Protein AF-A0A852DN44-F1 (afdb_monomer_lite)

Radius of gyration: 36.31 Å; chains: 1; bounding box: 64×86×100 Å

Secondary structure (DSSP, 8-state):
-HHHHHGGG-TT-TTHHHHHHHHHHHB-HHHHHSHHHHHHHHHHHHHHHH-GGGHHHHHHHHHHHHHHTB--------PPPPPPPPP------------------------------------------------PPP----------SPPHHHHHHHHHHHHHHHHHHHHHHSSPPPTTGGG-TT-HHHHHHHHHHHHHHHHHHHHHHTT-------GGGSPPP---SS-HHHHHHHHHHHTSTT----HHHHHHHHHHHHHHTT----TTT-

InterPro domains:
  IPR031333 Daxx, N-terminal Rassf1C-interacting domain [PF03344] (2-77)
  IPR038298 Daxx, N-terminal domain superfamily [G3DSA:1.10.8.810] (1-76)
  IPR046426 Daxx, histone-binding domain superfamily [G3DSA:1.20.58.2170] (149-274)

Foldseek 3Di:
DLLVLCCVLCVVPNVLSVVLVVLLVQFDPCCNVDPVLVVLSVVLSVVCVVCVVCSVVSSVVSSVVSVVRGPPPPPPPPDDDDDDDDDDDDDDDDDDDDDDDDDDDDDDDDDDDDDDDDDDDDDDDDDDDDDDDDDDDDDDDPDDPDPQAADPVLLVVLVVVLVVLVVLLVVLVPDDFDPSLVPDPVRSVNVSVVSVVVSLVSLVVSCVRGVHDSDPPDPLQDQDQFDPDPDVQLRVQVSVQCNDPPHDDDPVRSVVSNVVSCVVVVVVDDPVRD

pLDDT: mean 76.72, std 24.92, range [27.16, 97.69]

Sequence (274 aa):
QFLSVCAPLTQEHPEVLPFLSSRHLRAHPDFRGSAEFRNILGRLLRRVRGRRRKVYVYINELCTVLKARALRRRLPLRAPPDPAPEHLGHAPEHLGTDQCPDGASQCPDGAHLAPSQYPGGSSGNPSAPSGNPSAPAEPAEPGARRAGGGSRRQIRHLEHLLRVYAGEIRRLQERELDLAELDSADSPYLQENRLKRRMMRIFRRLCQLKECSSLTGRVLEQRIRFRGTRYPEVNRSIERFINRPDAFPDYSDILREIRGASARHRLGLGRRQM

Organism: Passerina amoena (NCBI:txid142471)

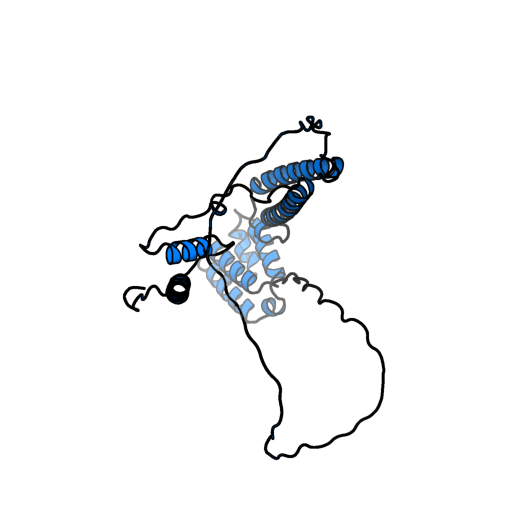Structure (mmCIF, N/CA/C/O backbone):
data_AF-A0A852DN44-F1
#
_entry.id   AF-A0A852DN44-F1
#
loop_
_atom_site.group_PDB
_atom_site.id
_atom_site.type_symbol
_atom_site.label_atom_id
_atom_site.label_alt_id
_atom_site.label_comp_id
_atom_site.label_asym_id
_atom_site.label_entity_id
_atom_site.label_seq_id
_atom_site.pdbx_PDB_ins_code
_atom_site.Cartn_x
_atom_site.Cartn_y
_atom_site.Cartn_z
_atom_site.occupancy
_atom_site.B_iso_or_equiv
_atom_site.auth_seq_id
_atom_site.auth_comp_id
_atom_site.auth_asym_id
_atom_site.auth_atom_id
_atom_site.pdbx_PDB_model_num
ATOM 1 N N . GLN A 1 1 ? 13.103 -27.995 -32.698 1.00 79.44 1 GLN A N 1
ATOM 2 C CA . GLN A 1 1 ? 11.921 -28.485 -33.449 1.00 79.44 1 GLN A CA 1
ATOM 3 C C . GLN A 1 1 ? 10.655 -27.645 -33.229 1.00 79.44 1 GLN A C 1
ATOM 5 O O . GLN A 1 1 ? 10.043 -27.266 -34.212 1.00 79.44 1 GLN A O 1
ATOM 10 N N . PHE A 1 2 ? 10.220 -27.340 -31.994 1.00 87.44 2 PHE A N 1
ATOM 11 C CA . PHE A 1 2 ? 9.038 -26.472 -31.792 1.00 87.44 2 PHE A CA 1
ATOM 12 C C . PHE A 1 2 ? 9.276 -25.037 -32.282 1.00 87.44 2 PHE A C 1
ATOM 14 O O . PHE A 1 2 ? 8.508 -24.540 -33.097 1.00 87.44 2 PHE A O 1
ATOM 21 N N . LEU A 1 3 ? 10.398 -24.423 -31.890 1.00 88.38 3 LEU A N 1
ATOM 22 C CA . LEU A 1 3 ? 10.768 -23.071 -32.333 1.00 88.38 3 LEU A CA 1
ATOM 23 C C . LEU A 1 3 ? 10.873 -22.948 -33.860 1.00 88.38 3 LEU A C 1
ATOM 25 O O . LEU A 1 3 ? 10.393 -21.972 -34.416 1.00 88.38 3 LEU A O 1
ATOM 29 N N . SER A 1 4 ? 11.410 -23.960 -34.548 1.00 88.19 4 SER A N 1
ATOM 30 C CA . SER A 1 4 ? 11.519 -23.953 -36.014 1.00 88.19 4 SER A CA 1
ATOM 31 C C . SER A 1 4 ? 10.161 -24.035 -36.721 1.00 88.19 4 SER A C 1
ATOM 33 O O . SER A 1 4 ? 10.024 -23.531 -37.826 1.00 88.19 4 SER A O 1
ATOM 35 N N . VAL A 1 5 ? 9.148 -24.650 -36.096 1.00 89.38 5 VAL A N 1
ATOM 36 C CA . VAL A 1 5 ? 7.771 -24.668 -36.625 1.00 89.38 5 VAL A CA 1
ATOM 37 C C . VAL A 1 5 ? 7.061 -23.339 -36.354 1.00 89.38 5 VAL A C 1
ATOM 39 O O . VAL A 1 5 ? 6.263 -22.902 -37.177 1.00 89.38 5 VAL A O 1
ATOM 42 N N . CYS A 1 6 ? 7.348 -22.694 -35.222 1.00 88.81 6 CYS A N 1
ATOM 43 C CA . CYS A 1 6 ? 6.759 -21.402 -34.874 1.00 88.81 6 CYS A CA 1
ATOM 44 C C . CYS A 1 6 ? 7.394 -20.230 -35.632 1.00 88.81 6 CYS A C 1
ATOM 46 O O . CYS A 1 6 ? 6.681 -19.287 -35.940 1.00 88.81 6 CYS A O 1
ATOM 48 N N . ALA A 1 7 ? 8.682 -20.300 -35.979 1.00 89.62 7 ALA A N 1
ATOM 49 C CA . ALA A 1 7 ? 9.419 -19.213 -36.625 1.00 89.62 7 ALA A CA 1
ATOM 50 C C . ALA A 1 7 ? 8.739 -18.606 -37.872 1.00 89.62 7 ALA A C 1
ATOM 52 O O . ALA A 1 7 ? 8.561 -17.390 -37.897 1.00 89.62 7 ALA A O 1
ATOM 53 N N . PRO A 1 8 ? 8.282 -19.387 -38.874 1.00 91.38 8 PRO A N 1
ATOM 54 C CA . PRO A 1 8 ? 7.567 -18.816 -40.018 1.00 91.38 8 PRO A CA 1
ATOM 55 C C . PRO A 1 8 ? 6.152 -18.321 -39.675 1.00 91.38 8 PRO A C 1
ATOM 57 O O . PRO A 1 8 ? 5.547 -17.619 -40.473 1.00 91.38 8 PRO A O 1
ATOM 60 N N . LEU A 1 9 ? 5.599 -18.697 -38.517 1.00 89.19 9 LEU A N 1
ATOM 61 C CA . LEU A 1 9 ? 4.247 -18.328 -38.083 1.00 89.19 9 LEU A CA 1
ATOM 62 C C . LEU A 1 9 ? 4.223 -17.098 -37.167 1.00 89.19 9 LEU A C 1
ATOM 64 O O . LEU A 1 9 ? 3.144 -16.594 -36.874 1.00 89.19 9 LEU A O 1
ATOM 68 N N . THR A 1 10 ? 5.385 -16.642 -36.697 1.00 89.69 10 THR A N 1
ATOM 69 C CA . THR A 1 10 ? 5.535 -15.477 -35.815 1.00 89.69 10 THR A CA 1
ATOM 70 C C . THR A 1 10 ? 6.402 -14.395 -36.460 1.00 89.69 10 THR A C 1
ATOM 72 O O . THR A 1 10 ? 7.151 -13.721 -35.762 1.00 89.69 10 THR A O 1
ATOM 75 N N . GLN A 1 11 ? 6.343 -14.248 -37.789 1.00 87.19 11 GLN A N 1
ATOM 76 C CA . GLN A 1 11 ? 7.150 -13.266 -38.531 1.00 87.19 11 GLN A CA 1
ATOM 77 C C . GLN A 1 11 ? 6.845 -11.818 -38.125 1.00 87.19 11 GLN A C 1
ATOM 79 O O . GLN A 1 11 ? 7.755 -11.000 -38.098 1.00 87.19 11 GLN A O 1
ATOM 84 N N . GLU A 1 12 ? 5.596 -11.528 -37.754 1.00 85.38 12 GLU A N 1
ATOM 85 C CA . GLU A 1 12 ? 5.179 -10.207 -37.259 1.00 85.38 12 GLU A CA 1
ATOM 86 C C . GLU A 1 12 ? 5.776 -9.869 -35.882 1.00 85.38 12 GLU A C 1
ATOM 88 O O . GLU A 1 12 ? 5.894 -8.700 -35.539 1.00 85.38 12 GLU A O 1
ATOM 93 N N . HIS A 1 13 ? 6.181 -10.886 -35.111 1.00 87.56 13 HIS A N 1
ATOM 94 C CA . HIS A 1 13 ? 6.698 -10.753 -33.745 1.00 87.56 13 HIS A CA 1
ATOM 95 C C . HIS A 1 13 ? 7.944 -11.633 -33.534 1.00 87.56 13 HIS A C 1
ATOM 97 O O . HIS A 1 13 ? 7.874 -12.675 -32.858 1.00 87.56 13 HIS A O 1
ATOM 103 N N . PRO A 1 14 ? 9.097 -11.275 -34.132 1.00 86.62 14 PRO A N 1
ATOM 104 C CA . PRO A 1 14 ? 10.323 -12.069 -34.049 1.00 86.62 14 PRO A CA 1
ATOM 105 C C . PRO A 1 14 ? 10.861 -12.210 -32.614 1.00 86.62 14 PRO A C 1
ATOM 107 O O . PRO A 1 14 ? 11.522 -13.206 -32.307 1.00 86.62 14 PRO A O 1
ATOM 110 N N . GLU A 1 15 ? 10.530 -11.283 -31.709 1.00 88.31 15 GLU A N 1
ATOM 111 C CA . GLU A 1 15 ? 10.892 -11.285 -30.284 1.00 88.31 15 GLU A CA 1
ATOM 112 C C . GLU A 1 15 ? 10.354 -12.499 -29.502 1.00 88.31 15 GLU A C 1
ATOM 114 O O . GLU A 1 15 ? 10.871 -12.859 -28.438 1.00 88.31 15 GLU A O 1
ATOM 119 N N . VAL A 1 16 ? 9.360 -13.204 -30.043 1.00 88.88 16 VAL A N 1
ATOM 120 C CA . VAL A 1 16 ? 8.727 -14.355 -29.385 1.00 88.88 16 VAL A CA 1
ATOM 121 C C . VAL A 1 16 ? 9.661 -15.567 -29.294 1.00 88.88 16 VAL A C 1
ATOM 123 O O . VAL A 1 16 ? 9.634 -16.303 -28.301 1.00 88.88 16 VAL A O 1
ATOM 126 N N . LEU A 1 17 ? 10.518 -15.787 -30.294 1.00 87.94 17 LEU A N 1
ATOM 127 C CA . LEU A 1 17 ? 11.466 -16.909 -30.315 1.00 87.94 17 LEU A CA 1
ATOM 128 C C . LEU A 1 17 ? 12.584 -16.786 -29.259 1.00 87.94 17 LEU A C 1
ATOM 130 O O . LEU A 1 17 ? 12.796 -17.758 -28.516 1.00 87.94 17 LEU A O 1
ATOM 134 N N . PRO A 1 18 ? 13.294 -15.642 -29.131 1.00 87.62 18 PRO A N 1
ATOM 135 C CA . PRO A 1 18 ? 14.270 -15.460 -28.060 1.00 87.62 18 PRO A CA 1
ATOM 136 C C . PRO A 1 18 ? 13.598 -15.456 -26.680 1.00 87.62 18 PRO A C 1
ATOM 138 O O . PRO A 1 18 ? 14.141 -16.049 -25.744 1.00 87.62 18 PRO A O 1
ATOM 141 N N . PHE A 1 19 ? 12.385 -14.903 -26.553 1.00 88.00 19 PHE A N 1
ATOM 142 C CA . PHE A 1 19 ? 11.611 -14.969 -25.310 1.00 88.00 19 PHE A CA 1
ATOM 143 C C . PHE A 1 19 ? 11.330 -16.416 -24.878 1.00 88.00 19 PHE A C 1
ATOM 145 O O . PHE A 1 19 ? 11.644 -16.801 -23.749 1.00 88.00 19 PHE A O 1
ATOM 152 N N . LEU A 1 20 ? 10.808 -17.254 -25.778 1.00 90.50 20 LEU A N 1
ATOM 153 C CA . LEU A 1 20 ? 10.560 -18.674 -25.505 1.00 90.50 20 LEU A CA 1
ATOM 154 C C . LEU A 1 20 ? 11.835 -19.434 -25.121 1.00 90.50 20 LEU A C 1
ATOM 156 O O . LEU A 1 20 ? 11.810 -20.275 -24.220 1.00 90.50 20 LEU A O 1
ATOM 160 N N . SER A 1 21 ? 12.952 -19.126 -25.779 1.00 88.94 21 SER A N 1
ATOM 161 C CA . SER A 1 21 ? 14.251 -19.747 -25.500 1.00 88.94 21 SER A CA 1
ATOM 162 C C . SER A 1 21 ? 14.756 -19.391 -24.097 1.00 88.94 21 SER A C 1
ATOM 164 O O . SER A 1 21 ? 15.135 -20.277 -23.329 1.00 88.94 21 SER A O 1
ATOM 166 N N . SER A 1 22 ? 14.662 -18.113 -23.713 1.00 87.94 22 SER A N 1
ATOM 167 C CA . SER A 1 22 ? 14.988 -17.636 -22.361 1.00 87.94 22 SER A CA 1
ATOM 168 C C . SER A 1 22 ? 14.100 -18.292 -21.294 1.00 87.94 22 SER A C 1
ATOM 170 O O . SER A 1 22 ? 14.586 -18.761 -20.261 1.00 87.94 22 SER A O 1
ATOM 172 N N . ARG A 1 23 ? 12.793 -18.430 -21.561 1.00 87.62 23 ARG A N 1
ATOM 173 C CA . ARG A 1 23 ? 11.856 -19.142 -20.673 1.00 87.62 23 ARG A CA 1
ATOM 174 C C . ARG A 1 23 ? 12.204 -20.614 -20.502 1.00 87.62 23 ARG A C 1
ATOM 176 O O . ARG A 1 23 ? 12.135 -21.116 -19.382 1.00 87.62 23 ARG A O 1
ATOM 183 N N . HIS A 1 24 ? 12.588 -21.294 -21.580 1.00 89.56 24 HIS A N 1
ATOM 184 C CA . HIS A 1 24 ? 13.021 -22.686 -21.513 1.00 89.56 24 HIS A CA 1
ATOM 185 C C . HIS A 1 24 ? 14.276 -22.839 -20.651 1.00 89.56 24 HIS A C 1
ATOM 187 O O . HIS A 1 24 ? 14.331 -23.749 -19.831 1.00 89.56 24 HIS A O 1
ATOM 193 N N . LEU A 1 25 ? 15.248 -21.930 -20.773 1.00 88.81 25 LEU A N 1
ATOM 194 C CA . LEU A 1 25 ? 16.474 -21.972 -19.974 1.00 88.81 25 LEU A CA 1
ATOM 195 C C . LEU A 1 25 ? 16.215 -21.756 -18.471 1.00 88.81 25 LEU A C 1
ATOM 197 O O . LEU A 1 25 ? 16.900 -22.348 -17.642 1.00 88.81 25 LEU A O 1
ATOM 201 N N . ARG A 1 26 ? 15.201 -20.953 -18.118 1.00 86.62 26 ARG A N 1
ATOM 202 C CA . ARG A 1 26 ? 14.781 -20.689 -16.726 1.00 86.62 26 ARG A CA 1
ATOM 203 C C . ARG A 1 26 ? 13.950 -21.814 -16.095 1.00 86.62 26 ARG A C 1
ATOM 205 O O . ARG A 1 26 ? 13.726 -21.787 -14.881 1.00 86.62 26 ARG A O 1
ATOM 212 N N . ALA A 1 27 ? 13.461 -22.766 -16.888 1.00 88.69 27 ALA A N 1
ATOM 213 C CA . ALA A 1 27 ? 12.753 -23.937 -16.384 1.00 88.69 27 ALA A CA 1
ATOM 214 C C . ALA A 1 27 ? 13.708 -24.904 -15.669 1.00 88.69 27 ALA A C 1
ATOM 216 O O . ALA A 1 27 ? 14.888 -24.987 -16.011 1.00 88.69 27 ALA A O 1
ATOM 217 N N . HIS A 1 28 ? 13.196 -25.639 -14.678 1.00 89.94 28 HIS A N 1
ATOM 218 C CA . HIS A 1 28 ? 13.996 -26.599 -13.916 1.00 89.94 28 HIS A CA 1
ATOM 219 C C . HIS A 1 28 ? 14.666 -27.631 -14.848 1.00 89.94 28 HIS A C 1
ATOM 221 O O . HIS A 1 28 ? 13.969 -28.179 -15.710 1.00 89.94 28 HIS A O 1
ATOM 227 N N . PRO A 1 29 ? 15.971 -27.933 -14.694 1.00 89.25 29 PRO A N 1
ATOM 228 C CA . PRO A 1 29 ? 16.675 -28.907 -15.534 1.00 89.25 29 PRO A CA 1
ATOM 229 C C . PRO A 1 29 ? 15.969 -30.269 -15.610 1.00 89.25 29 PRO A C 1
ATOM 231 O O . PRO A 1 29 ? 15.707 -30.753 -16.710 1.00 89.25 29 PRO A O 1
ATOM 234 N N . ASP A 1 30 ? 15.542 -30.816 -14.468 1.00 89.50 30 ASP A N 1
ATOM 235 C CA . ASP A 1 30 ? 14.819 -32.099 -14.410 1.00 89.50 30 ASP A CA 1
ATOM 236 C C . ASP A 1 30 ? 13.513 -32.073 -15.205 1.00 89.50 30 ASP A C 1
ATOM 238 O O . ASP A 1 30 ? 13.192 -33.010 -15.934 1.00 89.50 30 ASP A O 1
ATOM 242 N N . PHE A 1 31 ? 12.772 -30.963 -15.133 1.00 92.25 31 PHE A N 1
ATOM 243 C CA . PHE A 1 31 ? 11.554 -30.800 -15.917 1.00 92.25 31 PHE A CA 1
ATOM 244 C C . PHE A 1 31 ? 11.869 -30.740 -17.415 1.00 92.25 31 PHE A C 1
ATOM 246 O O . PHE A 1 31 ? 11.197 -31.399 -18.204 1.00 92.25 31 PHE A O 1
ATOM 253 N N . ARG A 1 32 ? 12.918 -30.015 -17.821 1.00 91.62 32 ARG A N 1
ATOM 254 C CA . ARG A 1 32 ? 13.340 -29.912 -19.231 1.00 91.62 32 ARG A CA 1
ATOM 255 C C . ARG A 1 32 ? 13.762 -31.264 -19.817 1.00 91.62 32 ARG A C 1
ATOM 257 O O . ARG A 1 32 ? 13.515 -31.498 -20.997 1.00 91.62 32 ARG A O 1
ATOM 264 N N . GLY A 1 33 ? 14.366 -32.138 -19.008 1.00 89.88 33 GLY A N 1
ATOM 265 C CA . GLY A 1 33 ? 14.731 -33.509 -19.389 1.00 89.88 33 GLY A CA 1
ATOM 266 C C . GLY A 1 33 ? 13.595 -34.537 -19.267 1.00 89.88 33 GLY A C 1
ATOM 267 O O . GLY A 1 33 ? 13.720 -35.659 -19.757 1.00 89.88 33 GLY A O 1
ATOM 268 N N . SER A 1 34 ? 12.476 -34.175 -18.635 1.00 94.62 34 SER A N 1
ATOM 269 C CA . SER A 1 34 ? 11.401 -35.113 -18.301 1.00 94.62 34 SER A CA 1
ATOM 270 C C . SER A 1 34 ? 10.615 -35.629 -19.517 1.00 94.62 34 SER A C 1
ATOM 272 O O . SER A 1 34 ? 10.494 -34.986 -20.567 1.00 94.62 34 SER A O 1
ATOM 274 N N . ALA A 1 35 ? 10.001 -36.805 -19.357 1.00 94.31 35 ALA A N 1
ATOM 275 C CA . ALA A 1 35 ? 8.998 -37.304 -20.300 1.00 94.31 35 ALA A CA 1
ATOM 276 C C . ALA A 1 35 ? 7.750 -36.400 -20.350 1.00 94.31 35 ALA A C 1
ATOM 278 O O . ALA A 1 35 ? 7.172 -36.222 -21.420 1.00 94.31 35 ALA A O 1
ATOM 279 N N . GLU A 1 36 ? 7.377 -35.772 -19.227 1.00 93.50 36 GLU A N 1
ATOM 280 C CA . GLU A 1 36 ? 6.263 -34.816 -19.141 1.00 93.50 36 GLU A CA 1
ATOM 281 C C . GLU A 1 36 ? 6.450 -33.663 -20.136 1.00 93.50 36 GLU A C 1
ATOM 283 O O . GLU A 1 36 ? 5.575 -33.399 -20.964 1.00 93.50 36 GLU A O 1
ATOM 288 N N . PHE A 1 37 ? 7.622 -33.024 -20.131 1.00 94.38 37 PHE A N 1
ATOM 289 C CA . PHE A 1 37 ? 7.906 -31.908 -21.029 1.00 94.38 37 PHE A CA 1
ATOM 290 C C . PHE A 1 37 ? 7.917 -32.329 -22.504 1.00 94.38 37 PHE A C 1
ATOM 292 O O . PHE A 1 37 ? 7.337 -31.639 -23.349 1.00 94.38 37 PHE A O 1
ATOM 299 N N . ARG A 1 38 ? 8.496 -33.495 -22.822 1.00 94.56 38 ARG A N 1
ATOM 300 C CA . ARG A 1 38 ? 8.464 -34.060 -24.184 1.00 94.56 38 ARG A CA 1
ATOM 301 C C . ARG A 1 38 ? 7.033 -34.333 -24.657 1.00 94.56 38 ARG A C 1
ATOM 303 O O . ARG A 1 38 ? 6.697 -33.985 -25.790 1.00 94.56 38 ARG A O 1
ATOM 310 N N . ASN A 1 39 ? 6.172 -34.869 -23.792 1.00 95.94 39 ASN A N 1
ATOM 311 C CA . ASN A 1 39 ? 4.762 -35.123 -24.099 1.00 95.94 39 ASN A CA 1
ATOM 312 C C . ASN A 1 39 ? 3.989 -33.823 -24.364 1.00 95.94 39 ASN A C 1
ATOM 314 O O . ASN A 1 39 ? 3.223 -33.739 -25.330 1.00 95.94 39 ASN A O 1
ATOM 318 N N . ILE A 1 40 ? 4.225 -32.788 -23.551 1.00 94.75 40 ILE A N 1
ATOM 319 C CA . ILE A 1 40 ? 3.628 -31.458 -23.733 1.00 94.75 40 ILE A CA 1
ATOM 320 C C . ILE A 1 40 ? 4.073 -30.853 -25.068 1.00 94.75 40 ILE A C 1
ATOM 322 O O . ILE A 1 40 ? 3.225 -30.451 -25.868 1.00 94.75 40 ILE A O 1
ATOM 326 N N . LEU A 1 41 ? 5.376 -30.854 -25.364 1.00 93.94 41 LEU A N 1
ATOM 327 C CA . LEU A 1 41 ? 5.895 -30.372 -26.646 1.00 93.94 41 LEU A CA 1
ATOM 328 C C . LEU A 1 41 ? 5.333 -31.162 -27.832 1.00 93.94 41 LEU A C 1
ATOM 330 O O . LEU A 1 41 ? 4.929 -30.558 -28.822 1.00 93.94 41 LEU A O 1
ATOM 334 N N . GLY A 1 42 ? 5.241 -32.490 -27.736 1.00 94.38 42 GLY A N 1
ATOM 335 C CA . GLY A 1 42 ? 4.657 -33.334 -28.779 1.00 94.38 42 GLY A CA 1
ATOM 336 C C . GLY A 1 42 ? 3.172 -33.038 -29.026 1.00 94.38 42 GLY A C 1
ATOM 337 O O . GLY A 1 42 ? 2.713 -33.011 -30.172 1.00 94.38 42 GLY A O 1
ATOM 338 N N . ARG A 1 43 ? 2.402 -32.760 -27.966 1.00 95.75 43 ARG A N 1
ATOM 339 C CA . ARG A 1 43 ? 1.004 -32.311 -28.069 1.00 95.75 43 ARG A CA 1
ATOM 340 C C . ARG A 1 43 ? 0.904 -30.947 -28.751 1.00 95.75 43 ARG A C 1
ATOM 342 O O . ARG A 1 43 ? 0.103 -30.788 -29.671 1.00 95.75 43 ARG A O 1
ATOM 349 N N . LEU A 1 44 ? 1.721 -29.984 -28.330 1.00 95.06 44 LEU A N 1
ATOM 350 C CA . LEU A 1 44 ? 1.724 -28.631 -28.887 1.00 95.06 44 LEU A CA 1
ATOM 351 C C . LEU A 1 44 ? 2.184 -28.610 -30.348 1.00 95.06 44 LEU A C 1
ATOM 353 O O . LEU A 1 44 ? 1.545 -27.961 -31.168 1.00 95.06 44 LEU A O 1
ATOM 357 N N . LEU A 1 45 ? 3.212 -29.382 -30.710 1.00 94.69 45 LEU A N 1
ATOM 358 C CA . LEU A 1 45 ? 3.673 -29.544 -32.093 1.00 94.69 45 LEU A CA 1
ATOM 359 C C . LEU A 1 45 ? 2.552 -30.032 -33.017 1.00 94.69 45 LEU A C 1
ATOM 361 O O . LEU A 1 45 ? 2.351 -29.469 -34.093 1.00 94.69 45 LEU A O 1
ATOM 365 N N . ARG A 1 46 ? 1.799 -31.058 -32.599 1.00 94.38 46 ARG A N 1
ATOM 366 C CA . ARG A 1 46 ? 0.651 -31.569 -33.369 1.00 94.38 46 ARG A CA 1
ATOM 367 C C . ARG A 1 46 ? -0.438 -30.507 -33.530 1.00 94.38 46 ARG A C 1
ATOM 369 O O . ARG A 1 46 ? -0.950 -30.321 -34.630 1.00 94.38 46 ARG A O 1
ATOM 376 N N . ARG A 1 47 ? -0.747 -29.765 -32.461 1.00 95.19 47 ARG A N 1
ATOM 377 C CA . ARG A 1 47 ? -1.751 -28.688 -32.480 1.00 95.19 47 ARG A CA 1
ATOM 378 C C . ARG A 1 47 ? -1.350 -27.518 -33.380 1.00 95.19 47 ARG A C 1
ATOM 380 O O . ARG A 1 47 ? -2.171 -27.081 -34.180 1.00 95.19 47 ARG A O 1
ATOM 387 N N . VAL A 1 48 ? -0.101 -27.056 -33.305 1.00 94.06 48 VAL A N 1
ATOM 388 C CA . VAL A 1 48 ? 0.419 -25.980 -34.167 1.00 94.06 48 VAL A CA 1
ATOM 389 C C . VAL A 1 48 ? 0.365 -26.398 -35.637 1.00 94.06 48 VAL A C 1
ATOM 391 O O . VAL A 1 48 ? -0.073 -25.617 -36.478 1.00 94.06 48 VAL A O 1
ATOM 394 N N . ARG A 1 49 ? 0.744 -27.646 -35.952 1.00 91.38 49 ARG A N 1
ATOM 395 C CA . ARG A 1 49 ? 0.681 -28.173 -37.325 1.00 91.38 49 ARG A CA 1
ATOM 396 C C . ARG A 1 49 ? -0.750 -28.253 -37.859 1.00 91.38 49 ARG A C 1
ATOM 398 O O . ARG A 1 49 ? -0.961 -27.895 -39.010 1.00 91.38 49 ARG A O 1
ATOM 405 N N . GLY A 1 50 ? -1.715 -28.665 -37.032 1.00 92.44 50 GLY A N 1
ATOM 406 C CA . GLY A 1 50 ? -3.123 -28.769 -37.430 1.00 92.44 50 GLY A CA 1
ATOM 407 C C . GLY A 1 50 ? -3.886 -27.438 -37.460 1.00 92.44 50 GLY A C 1
ATOM 408 O O . GLY A 1 50 ? -4.812 -27.282 -38.248 1.00 92.44 50 GLY A O 1
ATOM 409 N N . ARG A 1 51 ? -3.533 -26.464 -36.609 1.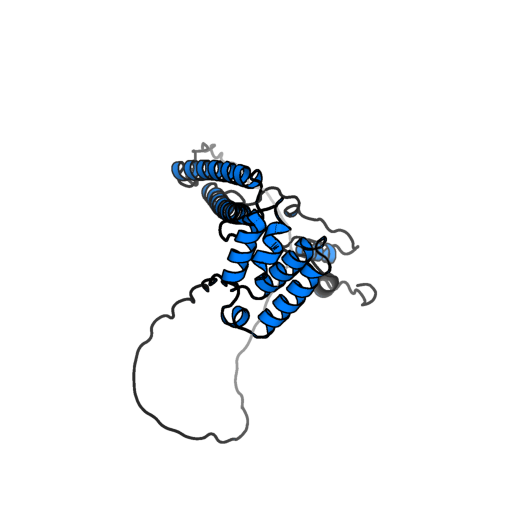00 93.25 51 ARG A N 1
ATOM 410 C CA . ARG A 1 51 ? -4.230 -25.167 -36.497 1.00 93.25 51 ARG A CA 1
ATOM 411 C C . ARG A 1 51 ? -3.248 -24.006 -36.341 1.00 93.25 51 ARG A C 1
ATOM 413 O O . ARG A 1 51 ? -3.164 -23.375 -35.288 1.00 93.25 51 ARG A O 1
ATOM 420 N N . ARG A 1 52 ? -2.553 -23.673 -37.429 1.00 91.38 52 ARG A N 1
ATOM 421 C CA . ARG A 1 52 ? -1.505 -22.633 -37.466 1.00 91.38 52 ARG A CA 1
ATOM 422 C C . ARG A 1 52 ? -1.966 -21.252 -36.983 1.00 91.38 52 ARG A C 1
ATOM 424 O O . ARG A 1 52 ? -1.218 -20.584 -36.284 1.00 91.38 52 ARG A O 1
ATOM 431 N N . ARG A 1 53 ? -3.223 -20.865 -37.244 1.00 90.31 53 ARG A N 1
ATOM 432 C CA . ARG A 1 53 ? -3.799 -19.575 -36.796 1.00 90.31 53 ARG A CA 1
ATOM 433 C C . ARG A 1 53 ? -3.802 -19.380 -35.273 1.00 90.31 53 ARG A C 1
ATOM 435 O O . ARG A 1 53 ? -3.907 -18.256 -34.807 1.00 90.31 53 ARG A O 1
ATOM 442 N N . LYS A 1 54 ? -3.698 -20.456 -34.485 1.00 92.88 54 LYS 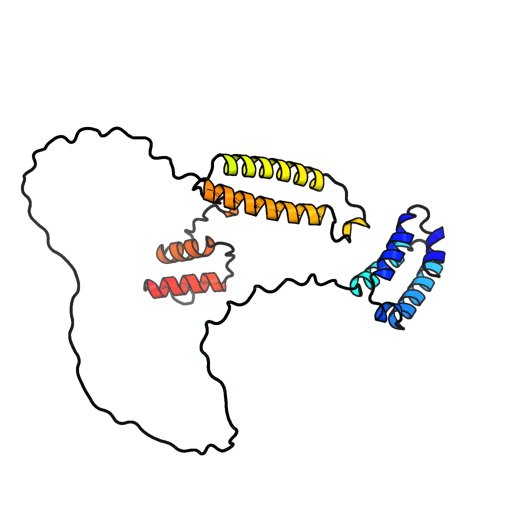A N 1
ATOM 443 C CA . LYS A 1 54 ? -3.667 -20.400 -33.012 1.00 92.88 54 LYS A CA 1
ATOM 444 C C . LYS A 1 54 ? -2.249 -20.519 -32.439 1.00 92.88 54 LYS A C 1
ATOM 446 O O . LYS A 1 54 ? -2.103 -20.844 -31.264 1.00 92.88 54 LYS A O 1
ATOM 451 N N . VAL A 1 55 ? -1.209 -20.264 -33.241 1.00 92.88 55 VAL A N 1
ATOM 452 C CA . VAL A 1 55 ? 0.198 -20.413 -32.827 1.00 92.88 55 VAL A CA 1
ATOM 453 C C . VAL A 1 55 ? 0.506 -19.676 -31.519 1.00 92.88 55 VAL A C 1
ATOM 455 O O . VAL A 1 55 ? 1.062 -20.286 -30.611 1.00 92.88 55 VAL A O 1
ATOM 458 N N . TYR A 1 56 ? 0.040 -18.435 -31.358 1.00 92.12 56 TYR A N 1
ATOM 459 C CA . TYR A 1 56 ? 0.258 -17.645 -30.142 1.00 92.12 56 TYR A CA 1
ATOM 460 C C . TYR A 1 56 ? -0.414 -18.240 -28.900 1.00 92.12 56 TYR A C 1
ATOM 462 O O . TYR A 1 56 ? 0.143 -18.171 -27.809 1.00 92.12 56 TYR A O 1
ATOM 470 N N . VAL A 1 57 ? -1.560 -18.911 -29.055 1.00 93.75 57 VAL A N 1
ATOM 471 C CA . VAL A 1 57 ? -2.225 -19.620 -27.948 1.00 93.75 57 VAL A CA 1
ATOM 472 C C . VAL A 1 57 ? -1.372 -20.799 -27.486 1.00 93.75 57 VAL A C 1
ATOM 474 O O . VAL A 1 57 ? -1.193 -21.002 -26.290 1.00 93.75 57 VAL A O 1
ATOM 477 N N . TYR A 1 58 ? -0.805 -21.558 -28.426 1.00 93.88 58 TYR A N 1
ATOM 478 C CA . TYR A 1 58 ? 0.056 -22.704 -28.120 1.00 93.88 58 TYR A CA 1
ATOM 479 C C . TYR A 1 58 ? 1.415 -22.282 -27.557 1.00 93.88 58 TYR A C 1
ATOM 481 O O . TYR A 1 58 ? 1.954 -22.944 -26.671 1.00 93.88 58 TYR A O 1
ATOM 489 N N . ILE A 1 59 ? 1.947 -21.159 -28.038 1.00 92.00 59 ILE A N 1
ATOM 490 C CA . ILE A 1 59 ? 3.121 -20.500 -27.467 1.00 92.00 59 ILE A CA 1
ATOM 491 C C . ILE A 1 59 ? 2.829 -20.066 -26.030 1.00 92.00 59 ILE A C 1
ATOM 493 O O . ILE A 1 59 ? 3.626 -20.354 -25.143 1.00 92.00 59 ILE A O 1
ATOM 497 N N . ASN A 1 60 ? 1.673 -19.452 -25.773 1.00 92.06 60 ASN A N 1
ATOM 498 C CA . ASN A 1 60 ? 1.287 -19.048 -24.427 1.00 92.06 60 ASN A CA 1
ATOM 499 C C . ASN A 1 60 ? 1.088 -20.259 -23.498 1.00 92.06 60 ASN A C 1
ATOM 501 O O . ASN A 1 60 ? 1.598 -20.246 -22.383 1.00 92.06 60 ASN A O 1
ATOM 505 N N . GLU A 1 61 ? 0.448 -21.339 -23.970 1.00 94.31 61 GLU A N 1
ATOM 506 C CA . GLU A 1 61 ? 0.319 -22.607 -23.227 1.00 94.31 61 GLU A CA 1
ATOM 507 C C . GLU A 1 61 ? 1.704 -23.131 -22.804 1.00 94.31 61 GLU A C 1
ATOM 509 O O . GLU A 1 61 ? 1.918 -23.468 -21.637 1.00 94.31 61 GLU A O 1
ATOM 514 N N . LEU A 1 62 ? 2.679 -23.123 -23.722 1.00 92.69 62 LEU A N 1
ATOM 515 C CA . LEU A 1 62 ? 4.059 -23.507 -23.419 1.00 92.69 62 LEU A CA 1
ATOM 516 C C . LEU A 1 62 ? 4.716 -22.563 -22.403 1.00 92.69 62 LEU A C 1
ATOM 518 O O . LEU A 1 62 ? 5.357 -23.026 -21.458 1.00 92.69 62 LEU A O 1
ATOM 522 N N . CYS A 1 63 ? 4.544 -21.250 -22.567 1.00 90.06 63 CYS A N 1
ATOM 523 C CA . CYS A 1 63 ? 5.056 -20.242 -21.641 1.00 90.06 63 CYS A CA 1
ATOM 524 C C . CYS A 1 63 ? 4.503 -20.436 -20.227 1.00 90.06 63 CYS A C 1
ATOM 526 O O . CYS A 1 63 ? 5.265 -20.366 -19.263 1.00 90.06 63 CYS A O 1
ATOM 528 N N . THR A 1 64 ? 3.204 -20.711 -20.085 1.00 90.94 64 THR A N 1
ATOM 529 C CA . THR A 1 64 ? 2.570 -20.967 -18.786 1.00 90.94 64 THR A CA 1
ATOM 530 C C . THR A 1 64 ? 3.171 -22.196 -18.111 1.00 90.94 64 THR A C 1
ATOM 532 O O . THR A 1 64 ? 3.540 -22.127 -16.939 1.00 90.94 64 THR A O 1
ATOM 535 N N . VAL A 1 65 ? 3.342 -23.295 -18.851 1.00 91.94 65 VAL A N 1
ATOM 536 C CA . VAL A 1 65 ? 3.953 -24.531 -18.336 1.00 91.94 65 VAL A CA 1
ATOM 537 C C . VAL A 1 65 ? 5.396 -24.289 -17.879 1.00 91.94 65 VAL A C 1
ATOM 539 O O . VAL A 1 65 ? 5.763 -24.648 -16.760 1.00 91.94 65 VAL A O 1
ATOM 542 N N . LEU A 1 66 ? 6.208 -23.630 -18.711 1.00 90.44 66 LEU A N 1
ATOM 543 C CA . LEU A 1 66 ? 7.598 -23.303 -18.381 1.00 90.44 66 LEU A CA 1
ATOM 544 C C . LEU A 1 66 ? 7.693 -22.365 -17.170 1.00 90.44 66 LEU A C 1
ATOM 546 O O . LEU A 1 66 ? 8.564 -22.548 -16.325 1.00 90.44 66 LEU A O 1
ATOM 550 N N . LYS A 1 67 ? 6.780 -21.392 -17.047 1.00 87.25 67 LYS A N 1
ATOM 551 C CA . LYS A 1 67 ? 6.708 -20.471 -15.901 1.00 87.25 67 LYS A CA 1
ATOM 552 C C . LYS A 1 67 ? 6.312 -21.189 -14.610 1.00 87.25 67 LYS A C 1
ATOM 554 O O . LYS A 1 67 ? 6.879 -20.895 -13.560 1.00 87.25 67 LYS A O 1
ATOM 559 N N . ALA A 1 68 ? 5.378 -22.139 -14.675 1.00 86.62 68 ALA A N 1
ATOM 560 C CA . ALA A 1 68 ? 4.945 -22.918 -13.515 1.00 86.62 68 ALA A CA 1
ATOM 561 C C . ALA A 1 68 ? 6.073 -23.800 -12.952 1.00 86.62 68 ALA A C 1
ATOM 563 O O . ALA A 1 68 ? 6.164 -23.990 -11.740 1.00 86.62 68 ALA A O 1
ATOM 564 N N . ARG A 1 69 ? 6.955 -24.290 -13.831 1.00 87.12 69 ARG A N 1
ATOM 565 C CA . ARG A 1 69 ? 8.120 -25.130 -13.505 1.00 87.12 69 ARG A CA 1
ATOM 566 C C . ARG A 1 69 ? 9.449 -24.367 -13.584 1.00 87.12 69 ARG A C 1
ATOM 568 O O . ARG A 1 69 ? 10.512 -24.974 -13.722 1.00 87.12 69 ARG A O 1
ATOM 575 N N . ALA A 1 70 ? 9.397 -23.037 -13.520 1.00 85.56 70 ALA A N 1
ATOM 576 C CA . ALA A 1 70 ? 10.587 -22.203 -13.475 1.00 85.56 70 ALA A CA 1
ATOM 577 C C . ALA A 1 70 ? 11.312 -22.386 -12.142 1.00 85.56 70 ALA A C 1
ATOM 579 O O . ALA A 1 70 ? 10.671 -22.571 -11.103 1.00 85.56 70 ALA A O 1
ATOM 580 N N . LEU A 1 71 ? 12.641 -22.268 -12.161 1.00 72.75 71 LEU A N 1
ATOM 581 C CA . LEU A 1 71 ? 13.425 -22.112 -10.942 1.00 72.75 71 LEU A CA 1
ATOM 582 C C . LEU A 1 71 ? 12.912 -20.865 -10.216 1.00 72.75 71 LEU A C 1
ATOM 584 O O . LEU A 1 71 ? 13.259 -19.730 -10.557 1.00 72.75 71 LEU A O 1
ATOM 588 N N . ARG A 1 72 ? 12.050 -21.059 -9.212 1.00 61.16 72 ARG A N 1
ATOM 589 C CA . ARG A 1 72 ? 11.728 -19.999 -8.266 1.00 61.16 72 ARG A CA 1
ATOM 590 C C . ARG A 1 72 ? 13.018 -19.746 -7.502 1.00 61.16 72 ARG A C 1
ATOM 592 O O . ARG A 1 72 ? 13.288 -20.432 -6.522 1.00 61.16 72 ARG A O 1
ATOM 599 N N . ARG A 1 73 ? 13.811 -18.757 -7.931 1.00 55.34 73 ARG A N 1
ATOM 600 C CA . ARG A 1 73 ? 14.757 -18.096 -7.027 1.00 55.34 73 ARG A CA 1
ATOM 601 C C . ARG A 1 73 ? 13.900 -17.499 -5.917 1.00 55.34 73 ARG A C 1
ATOM 603 O O . ARG A 1 73 ? 13.428 -16.370 -6.019 1.00 55.34 73 ARG A O 1
ATOM 610 N N . ARG A 1 74 ? 13.634 -18.294 -4.879 1.00 44.34 74 ARG A N 1
ATOM 611 C CA . ARG A 1 74 ? 13.310 -17.760 -3.568 1.00 44.34 74 ARG A CA 1
ATOM 612 C C . ARG A 1 74 ? 14.526 -16.916 -3.228 1.00 44.34 74 ARG A C 1
ATOM 614 O O . ARG A 1 74 ? 15.605 -17.451 -2.998 1.00 44.34 74 ARG A O 1
ATOM 621 N N . LEU A 1 75 ? 14.376 -15.598 -3.331 1.00 43.03 75 LEU A N 1
ATOM 622 C CA . LEU A 1 75 ? 15.309 -14.689 -2.694 1.00 43.03 75 LEU A CA 1
ATOM 623 C C . LEU A 1 75 ? 15.374 -15.160 -1.235 1.00 43.03 75 LEU A C 1
ATOM 625 O O . LEU A 1 75 ? 14.303 -15.258 -0.626 1.00 43.03 75 LEU A O 1
ATOM 629 N N . PRO A 1 76 ? 16.545 -15.526 -0.691 1.00 41.03 76 PRO A N 1
ATOM 630 C CA . PRO A 1 76 ? 16.639 -15.815 0.725 1.00 41.03 76 PRO A CA 1
ATOM 631 C C . PRO A 1 76 ? 16.219 -14.533 1.439 1.00 41.03 76 PRO A C 1
ATOM 633 O O . PRO A 1 76 ? 16.943 -13.536 1.434 1.00 41.03 76 PRO A O 1
ATOM 636 N N . LEU A 1 77 ? 15.004 -14.513 1.984 1.00 40.50 77 LEU A N 1
ATOM 637 C CA . LEU A 1 77 ? 14.667 -13.567 3.028 1.00 40.50 77 LEU A CA 1
ATOM 638 C C . LEU A 1 77 ? 15.568 -13.979 4.182 1.00 40.50 77 LEU A C 1
ATOM 640 O O . LEU A 1 77 ? 15.330 -14.995 4.827 1.00 40.50 77 LEU A O 1
ATOM 644 N N . ARG A 1 78 ? 16.675 -13.250 4.341 1.00 43.00 78 ARG A N 1
ATOM 645 C CA . ARG A 1 78 ? 17.561 -13.368 5.491 1.00 43.00 78 ARG A CA 1
ATOM 646 C C . ARG A 1 78 ? 16.678 -13.249 6.726 1.00 43.00 78 ARG A C 1
ATOM 648 O O . ARG A 1 78 ? 16.052 -12.206 6.925 1.00 43.00 78 ARG A O 1
ATOM 655 N N . ALA A 1 79 ? 16.574 -14.345 7.471 1.00 45.66 79 ALA A N 1
ATOM 656 C CA . ALA A 1 79 ? 15.921 -14.350 8.766 1.00 45.66 79 ALA A CA 1
ATOM 657 C C . ALA A 1 79 ? 16.545 -13.234 9.627 1.00 45.66 79 ALA A C 1
ATOM 659 O O . ALA A 1 79 ? 17.742 -12.944 9.467 1.00 45.66 79 ALA A O 1
ATOM 660 N N . PRO A 1 80 ? 15.755 -12.549 10.471 1.00 41.25 80 PRO A N 1
ATOM 661 C CA . PRO A 1 80 ? 16.330 -11.640 11.451 1.00 41.25 80 PRO A CA 1
ATOM 662 C C . PRO A 1 80 ? 17.340 -12.420 12.311 1.00 41.25 80 PRO A C 1
ATOM 664 O O . PRO A 1 80 ? 17.094 -13.590 12.597 1.00 41.25 80 PRO A O 1
ATOM 667 N N . PRO A 1 81 ? 18.492 -11.826 12.664 1.00 42.34 81 PRO A N 1
ATOM 668 C CA . PRO A 1 81 ? 19.418 -12.474 13.580 1.00 42.34 81 PRO A CA 1
ATOM 669 C C . PRO A 1 81 ? 18.732 -12.619 14.940 1.00 42.34 81 PRO A C 1
ATOM 671 O O . PRO A 1 81 ? 18.204 -11.636 15.467 1.00 42.34 81 PRO A O 1
ATOM 674 N N . ASP A 1 82 ? 18.730 -13.837 15.477 1.00 48.97 82 ASP A N 1
ATOM 675 C CA . ASP A 1 82 ? 18.352 -14.083 16.864 1.00 48.97 82 ASP A CA 1
ATOM 676 C C . ASP A 1 82 ? 19.269 -13.279 17.805 1.00 48.97 82 ASP A C 1
ATOM 678 O O . ASP A 1 82 ? 20.449 -13.067 17.490 1.00 48.97 82 ASP A O 1
ATOM 682 N N . PRO A 1 83 ? 18.750 -12.794 18.946 1.00 42.06 83 PRO A N 1
ATOM 683 C CA . PRO A 1 83 ? 19.573 -12.145 19.953 1.00 42.06 83 PRO A CA 1
ATOM 684 C C . PRO A 1 83 ? 20.583 -13.153 20.518 1.00 42.06 83 PRO A C 1
ATOM 686 O O . PRO A 1 83 ? 20.231 -14.272 20.887 1.00 42.06 83 PRO A O 1
ATOM 689 N N . ALA A 1 84 ? 21.851 -12.744 20.547 1.00 37.91 84 ALA A N 1
ATOM 690 C CA . ALA A 1 84 ? 22.954 -13.527 21.088 1.00 37.91 84 ALA A CA 1
ATOM 691 C C . ALA A 1 84 ? 22.708 -13.900 22.566 1.00 37.91 84 ALA A C 1
ATOM 693 O O . ALA A 1 84 ? 22.209 -13.057 23.315 1.00 37.91 84 ALA A O 1
ATOM 694 N N . PRO A 1 85 ? 23.079 -15.117 23.007 1.00 41.97 85 PRO A N 1
ATOM 695 C CA . PRO A 1 85 ? 23.021 -15.487 24.412 1.00 41.97 85 PRO A CA 1
ATOM 696 C C . PRO A 1 85 ? 24.234 -14.923 25.162 1.00 41.97 85 PRO A C 1
ATOM 698 O O . PRO A 1 85 ? 25.375 -15.013 24.701 1.00 41.97 85 PRO A O 1
ATOM 701 N N . GLU A 1 86 ? 23.968 -14.340 26.328 1.00 33.78 86 GLU A N 1
ATOM 702 C CA . GLU A 1 86 ? 24.983 -13.955 27.301 1.00 33.78 86 GLU A CA 1
ATOM 703 C C . GLU A 1 86 ? 25.666 -15.196 27.905 1.00 33.78 86 GLU A C 1
ATOM 705 O O . GLU A 1 86 ? 25.075 -16.265 28.053 1.00 33.78 86 GLU A O 1
ATOM 710 N N . HIS A 1 87 ? 26.951 -15.024 28.207 1.00 38.12 87 HIS A N 1
ATOM 711 C CA . HIS A 1 87 ? 27.877 -15.985 28.802 1.00 38.12 87 HIS A CA 1
ATOM 712 C C . HIS A 1 87 ? 27.361 -16.650 30.084 1.00 38.12 87 HIS A C 1
ATOM 714 O O . HIS A 1 87 ? 26.899 -15.950 30.975 1.00 38.12 87 HIS A O 1
ATOM 720 N N . LEU A 1 88 ? 27.648 -17.947 30.248 1.00 34.09 88 LEU A N 1
ATOM 721 C CA . LEU A 1 88 ? 28.165 -18.534 31.494 1.00 34.09 88 LEU A CA 1
ATOM 722 C C . LEU A 1 88 ? 28.876 -19.856 31.159 1.00 34.09 88 LEU A C 1
ATOM 724 O O . LEU A 1 88 ? 28.394 -20.647 30.352 1.00 34.09 88 LEU A O 1
ATOM 728 N N . GLY A 1 89 ? 30.086 -20.018 31.695 1.00 30.97 89 GLY A N 1
ATOM 729 C CA . GLY A 1 89 ? 31.024 -21.072 31.321 1.00 30.97 89 GLY A CA 1
ATOM 730 C C . GLY A 1 89 ? 30.870 -22.400 32.065 1.00 30.97 89 GLY A C 1
ATOM 731 O O . GLY A 1 89 ? 29.936 -22.606 32.830 1.00 30.97 89 GLY A O 1
ATOM 732 N N . HIS A 1 90 ? 31.914 -23.209 31.866 1.00 31.91 90 HIS A N 1
ATOM 733 C CA . HIS A 1 90 ? 32.244 -24.536 32.402 1.00 31.91 90 HIS A CA 1
ATOM 734 C C . HIS A 1 90 ? 31.853 -25.755 31.550 1.00 31.91 90 HIS A C 1
ATOM 736 O O . HIS A 1 90 ? 30.700 -26.017 31.233 1.00 31.91 90 HIS A O 1
ATOM 742 N N . ALA A 1 91 ? 32.897 -26.517 31.232 1.00 28.30 91 ALA A N 1
ATOM 743 C CA . ALA A 1 91 ? 32.926 -27.903 30.781 1.00 28.30 91 ALA A CA 1
ATOM 744 C C . ALA A 1 91 ? 33.833 -28.673 31.769 1.00 28.30 91 ALA A C 1
ATOM 746 O O . ALA A 1 91 ? 34.561 -28.011 32.517 1.00 28.30 91 ALA A O 1
ATOM 747 N N . PRO A 1 92 ? 33.977 -30.006 31.676 1.00 48.41 92 PRO A N 1
ATOM 748 C CA . PRO A 1 92 ? 33.008 -31.062 31.355 1.00 48.41 92 PRO A CA 1
ATOM 749 C C . PRO A 1 92 ? 33.004 -32.161 32.456 1.00 48.41 92 PRO A C 1
ATOM 751 O O . PRO A 1 92 ? 33.798 -32.093 33.382 1.00 48.41 92 PRO A O 1
ATOM 754 N N . GLU A 1 93 ? 32.120 -33.165 32.360 1.00 28.22 93 GLU A N 1
ATOM 755 C CA . GLU A 1 93 ? 32.451 -34.612 32.394 1.00 28.22 93 GLU A CA 1
ATOM 756 C C . GLU A 1 93 ? 31.249 -35.525 32.741 1.00 28.22 93 GLU A C 1
ATOM 758 O O . GLU A 1 93 ? 30.464 -35.264 33.645 1.00 28.22 93 GLU A O 1
ATOM 763 N N . HIS A 1 94 ? 31.189 -36.627 31.982 1.00 32.25 94 HIS A N 1
ATOM 764 C CA . HIS A 1 94 ? 30.726 -37.985 32.307 1.00 32.25 94 HIS A CA 1
ATOM 765 C C . HIS A 1 94 ? 29.241 -38.342 32.579 1.00 32.25 94 HIS A C 1
ATOM 767 O O . HIS A 1 94 ? 28.697 -38.164 33.659 1.00 32.25 94 HIS A O 1
ATOM 773 N N . LEU A 1 95 ? 28.656 -38.992 31.555 1.00 30.58 95 LEU A N 1
ATOM 774 C CA . LEU A 1 95 ? 28.007 -40.325 31.542 1.00 30.58 95 LEU A CA 1
ATOM 775 C C . LEU A 1 95 ? 27.367 -40.874 32.835 1.00 30.58 95 LEU A C 1
ATOM 777 O O . LEU A 1 95 ? 28.070 -41.204 33.785 1.00 30.58 95 LEU A O 1
ATOM 781 N N . GLY A 1 96 ? 26.070 -41.201 32.755 1.00 28.86 96 GLY A N 1
ATOM 782 C CA . GLY A 1 96 ? 25.432 -42.163 33.661 1.00 28.86 96 GLY A CA 1
ATOM 783 C C . GLY A 1 96 ? 23.908 -42.226 33.543 1.00 28.86 96 GLY A C 1
ATOM 784 O O . GLY A 1 96 ? 23.209 -41.320 33.974 1.00 28.86 96 GLY A O 1
ATOM 785 N N . THR A 1 97 ? 23.418 -43.304 32.939 1.00 30.23 97 THR A N 1
ATOM 786 C CA . THR A 1 97 ? 22.040 -43.823 32.928 1.00 30.23 97 THR A CA 1
ATOM 787 C C . THR A 1 97 ? 21.452 -44.033 34.332 1.00 30.23 97 THR A C 1
ATOM 789 O O . THR A 1 97 ? 22.175 -44.456 35.224 1.00 30.23 97 THR A O 1
ATOM 792 N N . ASP A 1 98 ? 20.148 -43.778 34.513 1.00 30.25 98 ASP A N 1
ATOM 793 C CA . ASP A 1 98 ? 19.095 -44.777 34.815 1.00 30.25 98 ASP A CA 1
ATOM 794 C C . ASP A 1 98 ? 17.879 -44.203 35.583 1.00 30.25 98 ASP A C 1
ATOM 796 O O . ASP A 1 98 ? 18.007 -43.527 36.596 1.00 30.25 98 ASP A O 1
ATOM 800 N N . GLN A 1 99 ? 16.702 -44.562 35.058 1.00 30.47 99 GLN A N 1
ATOM 801 C CA . GLN A 1 99 ? 15.430 -44.908 35.720 1.00 30.47 99 GLN A CA 1
ATOM 802 C C . GLN A 1 99 ? 14.694 -43.939 36.672 1.00 30.47 99 GLN A C 1
ATOM 804 O O . GLN A 1 99 ? 15.141 -43.569 37.752 1.00 30.47 99 GLN A O 1
ATOM 809 N N . CYS A 1 100 ? 13.431 -43.684 36.302 1.00 32.72 100 CYS A N 1
ATOM 810 C CA . CYS A 1 100 ? 12.327 -43.356 37.209 1.00 32.72 100 CYS A CA 1
ATOM 811 C C . CYS A 1 100 ? 11.873 -44.601 37.997 1.00 32.72 100 CYS A C 1
ATOM 813 O O . CYS A 1 100 ? 11.967 -45.715 37.473 1.00 32.72 100 CYS A O 1
ATOM 815 N N . PRO A 1 101 ? 11.268 -44.408 39.183 1.00 44.38 101 PRO A N 1
ATOM 816 C CA . PRO A 1 101 ? 9.919 -44.950 39.370 1.00 44.38 101 PRO A CA 1
ATOM 817 C C . PRO A 1 101 ? 8.951 -44.043 40.159 1.00 44.38 101 PRO A C 1
ATOM 819 O O . PRO A 1 101 ? 9.318 -43.028 40.747 1.00 44.38 101 PRO A O 1
ATOM 822 N N . ASP A 1 102 ? 7.686 -44.454 40.088 1.00 29.23 102 ASP A N 1
ATOM 823 C CA . ASP A 1 102 ? 6.443 -43.874 40.600 1.00 29.23 102 ASP A CA 1
ATOM 824 C C . ASP A 1 102 ? 6.358 -43.594 42.115 1.00 29.23 102 ASP A C 1
ATOM 826 O O . ASP A 1 102 ? 6.975 -44.280 42.926 1.00 29.23 102 ASP A O 1
ATOM 830 N N . GLY A 1 103 ? 5.418 -42.708 42.493 1.00 28.44 103 GLY A N 1
ATOM 831 C CA . GLY A 1 103 ? 4.608 -42.927 43.704 1.00 28.44 103 GLY A CA 1
ATOM 832 C C . GLY A 1 103 ? 4.333 -41.735 44.635 1.00 28.44 103 GLY A C 1
ATOM 833 O O . GLY A 1 103 ? 5.062 -41.517 45.586 1.00 28.44 103 GLY A O 1
ATOM 834 N N . ALA A 1 104 ? 3.200 -41.064 44.395 1.00 28.55 104 ALA A N 1
ATOM 835 C CA . ALA A 1 104 ? 2.193 -40.574 45.356 1.00 28.55 104 ALA A CA 1
ATOM 836 C C . ALA A 1 104 ? 2.538 -39.713 46.611 1.00 28.55 104 ALA A C 1
ATOM 838 O O . ALA A 1 104 ? 3.255 -40.111 47.517 1.00 28.55 104 ALA A O 1
ATOM 839 N N . SER A 1 105 ? 1.699 -38.673 46.756 1.00 30.52 105 SER A N 1
ATOM 840 C CA . SER A 1 105 ? 0.978 -38.263 47.982 1.00 30.52 105 SER A CA 1
ATOM 841 C C . SER A 1 105 ? 1.542 -37.167 48.911 1.00 30.52 105 SER A C 1
ATOM 843 O O . SER A 1 105 ? 2.498 -37.362 49.645 1.00 30.52 105 SER A O 1
ATOM 845 N N . GLN A 1 106 ? 0.747 -36.086 48.963 1.00 30.00 106 GLN A N 1
ATOM 846 C CA . GLN A 1 106 ? 0.315 -35.301 50.136 1.00 30.00 106 GLN A CA 1
ATOM 847 C C . GLN A 1 106 ? 1.252 -34.268 50.794 1.00 30.00 106 GLN A C 1
ATOM 849 O O . GLN A 1 106 ? 2.297 -34.566 51.358 1.00 30.00 106 GLN A O 1
ATOM 854 N N . CYS A 1 107 ? 0.743 -33.028 50.794 1.00 37.09 107 CYS A N 1
ATOM 855 C CA . CYS A 1 107 ? 1.107 -31.909 51.664 1.00 37.09 107 CYS A CA 1
ATOM 856 C C . CYS A 1 107 ? 0.639 -32.149 53.115 1.00 37.09 107 CYS A C 1
ATOM 858 O O . CYS A 1 107 ? -0.382 -32.808 53.322 1.00 37.09 107 CYS A O 1
ATOM 860 N N . PRO A 1 108 ? 1.323 -31.542 54.098 1.00 47.69 108 PRO A N 1
ATOM 861 C CA . PRO A 1 108 ? 0.679 -30.587 55.020 1.00 47.69 108 PRO A CA 1
ATOM 862 C C . PRO A 1 108 ? 1.567 -29.335 55.225 1.00 47.69 108 PRO A C 1
ATOM 864 O O . PRO A 1 108 ? 2.789 -29.417 55.188 1.00 47.69 108 PRO A O 1
ATOM 867 N N . ASP A 1 109 ? 1.039 -28.114 55.165 1.00 28.58 109 ASP A N 1
ATOM 868 C CA . ASP A 1 109 ? 0.267 -27.355 56.172 1.00 28.58 109 ASP A CA 1
ATOM 869 C C . ASP A 1 109 ? 1.094 -26.667 57.275 1.00 28.58 109 ASP A C 1
ATOM 871 O O . ASP A 1 109 ? 1.873 -27.287 57.993 1.00 28.58 109 ASP A O 1
ATOM 875 N N . GLY A 1 110 ? 0.794 -25.372 57.441 1.00 28.00 110 GLY A N 1
ATOM 876 C CA . GLY A 1 110 ? 1.107 -24.537 58.606 1.00 28.00 110 GLY A CA 1
ATOM 877 C C . GLY A 1 110 ? 2.369 -23.671 58.463 1.00 28.00 110 GLY A C 1
ATOM 878 O O . GLY A 1 110 ? 3.447 -24.180 58.213 1.00 28.00 110 GLY A O 1
ATOM 879 N N . ALA A 1 111 ? 2.360 -22.354 58.668 1.00 30.52 111 ALA A N 1
ATOM 880 C CA . ALA A 1 111 ? 1.346 -21.503 59.271 1.00 30.52 111 ALA A CA 1
ATOM 881 C C . ALA A 1 111 ? 1.742 -20.016 59.120 1.00 30.52 111 ALA A C 1
ATOM 883 O O . ALA A 1 111 ? 2.915 -19.692 59.261 1.00 30.52 111 ALA A O 1
ATOM 884 N N . HIS A 1 112 ? 0.718 -19.160 58.951 1.00 31.66 112 HIS A N 1
ATOM 885 C CA . HIS A 1 112 ? 0.540 -17.834 59.585 1.00 31.66 112 HIS A CA 1
ATOM 886 C C . HIS A 1 112 ? 1.587 -16.722 59.276 1.00 31.66 112 HIS A C 1
ATOM 888 O O . HIS A 1 112 ? 2.779 -16.897 59.447 1.00 31.66 112 HIS A O 1
ATOM 894 N N . LEU A 1 113 ? 1.242 -15.500 58.841 1.00 32.34 113 LEU A N 1
ATOM 895 C CA . LEU A 1 113 ? 0.257 -14.553 59.383 1.00 32.34 113 LEU A CA 1
ATOM 896 C C . LEU A 1 113 ? -0.175 -13.511 58.318 1.00 32.34 113 LEU A C 1
ATOM 898 O O . LEU A 1 113 ? 0.660 -12.902 57.654 1.00 32.34 113 LEU A O 1
ATOM 902 N N . ALA A 1 114 ? -1.485 -13.266 58.221 1.00 29.62 114 ALA A N 1
ATOM 903 C CA . ALA A 1 114 ? -2.106 -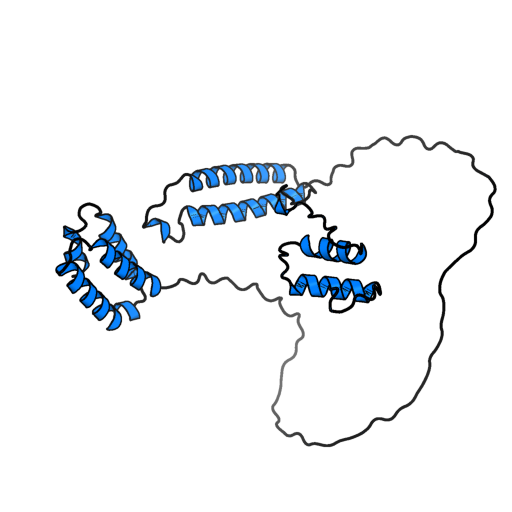12.011 57.754 1.00 29.62 114 ALA A CA 1
ATOM 904 C C . ALA A 1 114 ? -2.361 -11.093 58.986 1.00 29.62 114 ALA A C 1
ATOM 906 O O . ALA A 1 114 ? -1.912 -11.471 60.071 1.00 29.62 114 ALA A O 1
ATOM 907 N N . PRO A 1 115 ? -3.174 -10.007 58.956 1.00 45.06 115 PRO A N 1
ATOM 908 C CA . PRO A 1 115 ? -3.722 -9.154 57.880 1.00 45.06 115 PRO A CA 1
ATOM 909 C C . PRO A 1 115 ? -3.458 -7.639 58.168 1.00 45.06 115 PRO A C 1
ATOM 911 O O . PRO A 1 115 ? -2.809 -7.304 59.150 1.00 45.06 115 PRO A O 1
ATOM 914 N N . SER A 1 116 ? -3.832 -6.660 57.328 1.00 29.02 116 SER A N 1
ATOM 915 C CA . SER A 1 116 ? -5.049 -5.809 57.467 1.00 29.02 116 SER A CA 1
ATOM 916 C C . SER A 1 116 ? -4.884 -4.608 56.483 1.00 29.02 116 SER A C 1
ATOM 918 O O . SER A 1 116 ? -3.806 -4.025 56.469 1.00 29.02 116 SER A O 1
ATOM 920 N N . GLN A 1 117 ? -5.741 -4.314 55.481 1.00 27.16 117 GLN A N 1
ATOM 921 C CA . GLN A 1 117 ? -7.032 -3.575 55.544 1.00 27.16 117 GLN A CA 1
ATOM 922 C C . GLN A 1 117 ? -6.880 -2.159 56.170 1.00 27.16 117 GLN A C 1
ATOM 924 O O . GLN A 1 117 ? -6.393 -2.083 57.288 1.00 27.16 117 GLN A O 1
ATOM 929 N N . TYR A 1 118 ? -7.222 -0.974 55.623 1.00 28.75 118 TYR A N 1
ATOM 930 C CA . TYR A 1 118 ? -8.052 -0.368 54.538 1.00 28.75 118 TYR A CA 1
ATOM 931 C C . TYR A 1 118 ? -7.529 1.101 54.316 1.00 28.75 118 TYR A C 1
ATOM 933 O O . TYR A 1 118 ? -6.442 1.372 54.826 1.00 28.75 118 TYR A O 1
ATOM 941 N N . PRO A 1 119 ? -8.248 2.131 53.771 1.00 48.72 119 PRO A N 1
ATOM 942 C CA . PRO A 1 119 ? -9.388 2.274 52.821 1.00 48.72 119 PRO A CA 1
ATOM 943 C C . PRO A 1 119 ? -9.022 3.246 51.645 1.00 48.72 119 PRO A C 1
ATOM 945 O O . PRO A 1 119 ? -7.902 3.734 51.581 1.00 48.72 119 PRO A O 1
ATOM 948 N N . GLY A 1 120 ? -9.813 3.559 50.605 1.00 29.83 120 GLY A N 1
ATOM 949 C CA . GLY A 1 120 ? -11.253 3.852 50.499 1.00 29.83 120 GLY A CA 1
ATOM 950 C C . GLY A 1 120 ? -11.495 5.373 50.622 1.00 29.83 120 GLY A C 1
ATOM 951 O O . GLY A 1 120 ? -11.094 5.970 51.612 1.00 29.83 120 GLY A O 1
ATOM 952 N N . GLY A 1 121 ? -12.089 6.012 49.604 1.00 28.66 121 GLY A N 1
ATOM 953 C CA . GLY A 1 121 ? -12.236 7.474 49.528 1.00 28.66 121 GLY A CA 1
ATOM 954 C C . GLY A 1 121 ? -13.571 8.055 50.019 1.00 28.66 121 GLY A C 1
ATOM 955 O O . GLY A 1 121 ? -14.481 7.319 50.385 1.00 28.66 121 GLY A O 1
ATOM 956 N N . SER A 1 122 ? -13.674 9.384 49.859 1.00 32.09 122 SER A N 1
ATOM 957 C CA . SER A 1 122 ? -14.875 10.230 49.679 1.00 32.09 122 SER A CA 1
ATOM 958 C C . SER A 1 122 ? -15.295 11.191 50.817 1.00 32.09 122 SER A C 1
ATOM 960 O O . SER A 1 122 ? -15.598 10.773 51.925 1.00 32.09 122 SER A O 1
ATOM 962 N N . SER A 1 123 ? -15.471 12.458 50.395 1.00 34.12 123 SER A N 1
ATOM 963 C CA . SER A 1 123 ? -16.434 13.498 50.832 1.00 34.12 123 SER A CA 1
ATOM 964 C C . SER A 1 123 ? -16.154 14.416 52.040 1.00 34.12 123 SER A C 1
ATOM 966 O O . SER A 1 123 ? -16.079 13.969 53.177 1.00 34.12 123 SER A O 1
ATOM 968 N N . GLY A 1 124 ? -16.168 15.738 51.771 1.00 29.36 124 GLY A N 1
ATOM 969 C CA . GLY A 1 124 ? -16.462 16.802 52.749 1.00 29.36 124 GLY A CA 1
ATOM 970 C C . GLY A 1 124 ? -15.786 18.168 52.504 1.00 29.36 124 GLY A C 1
ATOM 971 O O . GLY A 1 124 ? -14.703 18.406 53.019 1.00 29.36 124 GLY A O 1
ATOM 972 N N . ASN A 1 125 ? -16.436 19.085 51.770 1.00 35.34 125 ASN A N 1
ATOM 973 C CA . ASN A 1 125 ? -16.290 20.556 51.944 1.00 35.34 125 ASN A CA 1
ATOM 974 C C . ASN A 1 125 ? -17.049 20.992 53.231 1.00 35.34 125 ASN A C 1
ATOM 976 O O . ASN A 1 125 ? -17.832 20.160 53.699 1.00 35.34 125 ASN A O 1
ATOM 980 N N . PRO A 1 126 ? -16.981 22.244 53.767 1.00 47.06 126 PRO A N 1
ATOM 981 C CA . PRO A 1 126 ? -16.406 23.513 53.259 1.00 47.06 126 PRO A CA 1
ATOM 982 C C . PRO A 1 126 ? -15.476 24.228 54.288 1.00 47.06 126 PRO A C 1
ATOM 984 O O . PRO A 1 126 ? -15.415 23.853 55.452 1.00 47.06 126 PRO A O 1
ATOM 987 N N . SER A 1 127 ? -14.698 25.261 53.947 1.00 31.97 127 SER A N 1
ATOM 988 C CA . SER A 1 127 ? -15.059 26.680 54.168 1.00 31.97 127 SER A CA 1
ATOM 989 C C . SER A 1 127 ? -13.867 27.575 53.787 1.00 31.97 127 SER A C 1
ATOM 991 O O . SER A 1 127 ? -12.735 27.289 54.169 1.00 31.97 127 SER A O 1
ATOM 993 N N . ALA A 1 128 ? -14.123 28.654 53.045 1.00 34.75 128 ALA A N 1
ATOM 994 C CA . ALA A 1 128 ? -13.196 29.779 52.851 1.00 34.75 128 ALA A CA 1
ATOM 995 C C . ALA A 1 128 ? -13.167 30.656 54.134 1.00 34.75 128 ALA A C 1
ATOM 997 O O . ALA A 1 128 ? -14.126 30.565 54.907 1.00 34.75 128 ALA A O 1
ATOM 998 N N . PRO A 1 129 ? -12.138 31.497 54.392 1.00 46.16 129 PRO A N 1
ATOM 999 C CA . PRO A 1 129 ? -11.954 32.726 53.611 1.00 46.16 129 PRO A CA 1
ATOM 1000 C C . PRO A 1 129 ? -10.493 33.166 53.343 1.00 46.16 129 PRO A C 1
ATOM 1002 O O . PRO A 1 129 ? -9.571 32.881 54.095 1.00 46.16 129 PRO A O 1
ATOM 1005 N N . SER A 1 130 ? -10.364 33.937 52.260 1.00 36.47 130 SER A N 1
ATOM 1006 C CA . SER A 1 130 ? -9.550 35.153 52.086 1.00 36.47 130 SER A CA 1
ATOM 1007 C C . SER A 1 130 ? -8.061 35.186 52.459 1.00 36.47 130 SER A C 1
ATOM 1009 O O . SER A 1 130 ? -7.691 35.174 53.626 1.00 36.47 130 SER A O 1
ATOM 1011 N N . GLY A 1 131 ? -7.229 35.486 51.451 1.00 31.62 131 GLY A N 1
ATOM 1012 C CA . GLY A 1 131 ? -5.947 36.167 51.660 1.00 31.62 131 GLY A CA 1
ATOM 1013 C C . GLY A 1 131 ? -4.940 36.014 50.519 1.00 31.62 131 GLY A C 1
ATOM 1014 O O . GLY A 1 131 ? -3.998 35.249 50.654 1.00 31.62 131 GLY A O 1
ATOM 1015 N N . ASN A 1 132 ? -5.101 36.772 49.428 1.00 44.00 132 ASN A N 1
ATOM 1016 C CA . ASN A 1 132 ? -3.977 37.158 48.558 1.00 44.00 132 ASN A CA 1
ATOM 1017 C C . ASN A 1 132 ? -3.654 38.635 48.826 1.00 44.00 132 ASN A C 1
ATOM 1019 O O . ASN A 1 132 ? -4.575 39.439 48.982 1.00 44.00 132 ASN A O 1
ATOM 1023 N N . PRO A 1 133 ? -2.365 38.999 48.835 1.00 49.75 133 PRO A N 1
ATOM 1024 C CA . PRO A 1 133 ? -1.844 39.872 47.778 1.00 49.75 133 PRO A CA 1
ATOM 1025 C C . PRO A 1 133 ? -0.506 39.322 47.243 1.00 49.75 133 PRO A C 1
ATOM 1027 O O . PRO A 1 133 ? 0.393 38.980 48.000 1.00 49.75 133 PRO A O 1
ATOM 1030 N N . SER A 1 134 ? -0.399 39.019 45.949 1.00 35.16 134 SER A N 1
ATOM 1031 C CA . SER A 1 134 ? 0.011 39.951 44.882 1.00 35.16 134 SER A CA 1
ATOM 1032 C C . SER A 1 134 ? 1.415 40.541 45.082 1.00 35.16 134 SER A C 1
ATOM 1034 O O . SER A 1 134 ? 1.566 41.608 45.667 1.00 35.16 134 SER A O 1
ATOM 1036 N N . ALA A 1 135 ? 2.421 39.878 44.501 1.00 40.12 135 ALA A N 1
ATOM 1037 C CA . ALA A 1 135 ? 3.696 40.477 44.104 1.00 40.12 135 ALA A CA 1
ATOM 1038 C C . ALA A 1 135 ? 3.921 40.184 42.600 1.00 40.12 135 ALA A C 1
ATOM 1040 O O . ALA A 1 135 ? 3.671 39.049 42.182 1.00 40.12 135 ALA A O 1
ATOM 1041 N N . PRO A 1 136 ? 4.326 41.161 41.763 1.00 45.81 136 PRO A N 1
ATOM 1042 C CA . PRO A 1 136 ? 4.367 40.994 40.310 1.00 45.81 136 PRO A CA 1
ATOM 1043 C C . PRO A 1 136 ? 5.645 40.268 39.879 1.00 45.81 136 PRO A C 1
ATOM 1045 O O . PRO A 1 136 ? 6.749 40.748 40.124 1.00 45.81 136 PRO A O 1
ATOM 1048 N N . ALA A 1 137 ? 5.497 39.125 39.209 1.00 39.69 137 ALA A N 1
ATOM 1049 C CA . ALA A 1 137 ? 6.585 38.503 38.465 1.00 39.69 137 ALA A CA 1
ATOM 1050 C C . ALA A 1 137 ? 6.719 39.202 37.105 1.00 39.69 137 ALA A C 1
ATOM 1052 O O . ALA A 1 137 ? 5.770 39.233 36.319 1.00 39.69 137 ALA A O 1
ATOM 1053 N N . GLU A 1 138 ? 7.891 39.778 36.855 1.00 43.00 138 GLU A N 1
ATOM 1054 C CA . GLU A 1 138 ? 8.253 40.388 35.578 1.00 43.00 138 GLU A CA 1
ATOM 1055 C C . GLU A 1 138 ? 8.197 39.385 34.408 1.00 43.00 138 GLU A C 1
ATOM 1057 O O . GLU A 1 138 ? 8.453 38.188 34.593 1.00 43.00 138 GLU A O 1
ATOM 1062 N N . PRO A 1 139 ? 7.885 39.848 33.183 1.00 42.66 139 PRO A N 1
ATOM 1063 C CA . PRO A 1 139 ? 7.859 39.001 32.002 1.00 42.66 139 PRO A CA 1
ATOM 1064 C C . PRO A 1 139 ? 9.286 38.646 31.573 1.00 42.66 139 PRO A C 1
ATOM 1066 O O . PRO A 1 139 ? 9.993 39.439 30.956 1.00 42.66 139 PRO A O 1
ATOM 1069 N N . ALA A 1 140 ? 9.701 37.415 31.866 1.00 40.62 140 ALA A N 1
ATOM 1070 C CA . ALA A 1 140 ? 10.876 36.825 31.246 1.00 40.62 140 ALA A CA 1
ATOM 1071 C C . ALA A 1 140 ? 10.650 36.682 29.727 1.00 40.62 140 ALA A C 1
ATOM 1073 O O . ALA A 1 140 ? 9.790 35.923 29.275 1.00 40.62 140 ALA A O 1
ATOM 1074 N N . GLU A 1 141 ? 11.445 37.428 28.963 1.00 43.50 141 GLU A N 1
ATOM 1075 C CA . GLU A 1 141 ? 11.705 37.304 27.525 1.00 43.50 141 GLU A CA 1
ATOM 1076 C C . GLU A 1 141 ? 11.646 35.846 27.010 1.00 43.50 141 GLU A C 1
ATOM 1078 O O . GLU A 1 141 ? 12.263 34.955 27.612 1.00 43.50 141 GLU A O 1
ATOM 1083 N N . PRO A 1 142 ? 10.999 35.557 25.859 1.00 47.16 142 PRO A N 1
ATOM 1084 C CA . PRO A 1 142 ? 11.053 34.243 25.232 1.00 47.16 142 PRO A CA 1
ATOM 1085 C C . PRO A 1 142 ? 12.411 34.061 24.540 1.00 47.16 142 PRO A C 1
ATOM 1087 O O . PRO A 1 142 ? 12.539 34.107 23.316 1.00 47.16 142 PRO A O 1
ATOM 1090 N N . GLY A 1 143 ? 13.445 33.820 25.348 1.00 39.97 143 GLY A N 1
ATOM 1091 C CA . GLY A 1 143 ? 14.758 33.391 24.894 1.00 39.97 143 GLY A CA 1
ATOM 1092 C C . GLY A 1 143 ? 14.624 32.150 24.015 1.00 39.97 143 GLY A C 1
ATOM 1093 O O . GLY A 1 143 ? 14.114 31.111 24.439 1.00 39.97 143 GLY A O 1
ATOM 1094 N N . ALA A 1 144 ? 15.071 32.287 22.770 1.00 49.88 144 ALA A N 1
ATOM 1095 C CA . ALA A 1 144 ? 15.026 31.307 21.700 1.00 49.88 144 ALA A CA 1
ATOM 1096 C C . ALA A 1 144 ? 15.591 29.931 22.107 1.00 49.88 144 ALA A C 1
ATOM 1098 O O . ALA A 1 144 ? 16.739 29.591 21.834 1.00 49.88 144 ALA A O 1
ATOM 1099 N N . ARG A 1 145 ? 14.754 29.076 22.697 1.00 50.78 145 ARG A N 1
ATOM 1100 C CA . ARG A 1 145 ? 15.038 27.648 22.857 1.00 50.78 145 ARG A CA 1
ATOM 1101 C C . ARG A 1 145 ? 14.429 26.887 21.688 1.00 50.78 145 ARG A C 1
ATOM 1103 O O . ARG A 1 145 ? 13.363 26.296 21.800 1.00 50.78 145 ARG A O 1
ATOM 1110 N N . ARG A 1 146 ? 15.110 26.894 20.541 1.00 52.59 146 ARG A N 1
ATOM 1111 C CA . ARG A 1 146 ? 14.893 25.882 19.491 1.00 52.59 146 ARG A CA 1
ATOM 1112 C C . ARG A 1 146 ? 16.221 25.331 18.993 1.00 52.59 146 ARG A C 1
ATOM 1114 O O . ARG A 1 146 ? 16.572 25.466 17.827 1.00 52.59 146 ARG A O 1
ATOM 1121 N N . ALA A 1 147 ? 16.942 24.673 19.890 1.00 52.06 147 ALA A N 1
ATOM 1122 C CA . ALA A 1 147 ? 18.031 23.770 19.535 1.00 52.06 147 ALA A CA 1
ATOM 1123 C C . ALA A 1 147 ? 17.624 22.317 19.849 1.00 52.06 147 ALA A C 1
ATOM 1125 O O . ALA A 1 147 ? 18.317 21.622 20.576 1.00 52.06 147 ALA A O 1
ATOM 1126 N N . GLY A 1 148 ? 16.457 21.890 19.350 1.00 54.84 148 GLY A N 1
ATOM 1127 C CA . GLY A 1 148 ? 15.986 20.493 19.417 1.00 54.84 148 GLY A CA 1
ATOM 1128 C C . GLY A 1 148 ? 15.967 19.774 18.060 1.00 54.84 148 GLY A C 1
ATOM 1129 O O . GLY A 1 148 ? 15.812 18.567 17.986 1.00 54.84 148 GLY A O 1
ATOM 1130 N N . GLY A 1 149 ? 16.169 20.491 16.950 1.00 62.06 149 GLY A N 1
ATOM 1131 C CA . GLY A 1 149 ? 16.105 19.897 15.612 1.00 62.06 149 GLY A CA 1
ATOM 1132 C C . GLY A 1 149 ? 17.409 19.213 15.203 1.00 62.06 149 GLY A C 1
ATOM 1133 O O . GLY A 1 149 ? 18.498 19.741 15.433 1.00 62.06 149 GLY A O 1
ATOM 1134 N N . GLY A 1 150 ? 17.302 18.067 14.527 1.00 71.38 150 GLY A N 1
ATOM 1135 C CA . GLY A 1 150 ? 18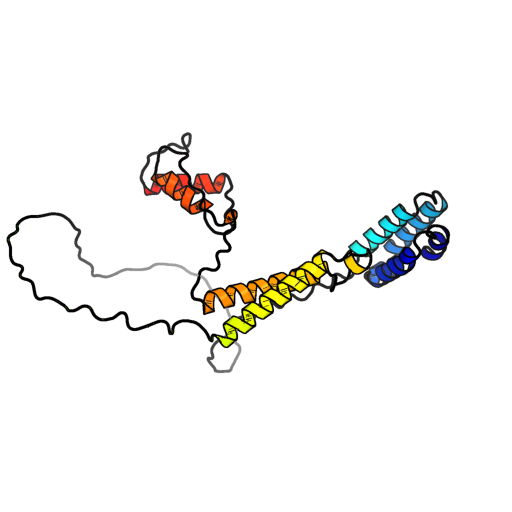.448 17.359 13.957 1.00 71.38 150 GLY A CA 1
ATOM 1136 C C . GLY A 1 150 ? 19.292 18.224 13.007 1.00 71.38 150 GLY A C 1
ATOM 1137 O O . GLY A 1 150 ? 18.860 19.280 12.542 1.00 71.38 150 GLY A O 1
ATOM 1138 N N . SER A 1 151 ? 20.513 17.774 12.691 1.00 90.94 151 SER A N 1
ATOM 1139 C CA . SER A 1 151 ? 21.479 18.548 11.891 1.00 90.94 151 SER A CA 1
ATOM 1140 C C . SER A 1 151 ? 20.841 19.163 10.637 1.00 90.94 151 SER A C 1
ATOM 1142 O O . SER A 1 151 ? 20.403 18.452 9.729 1.00 90.94 151 SER A O 1
ATOM 1144 N N . ARG A 1 152 ? 20.822 20.503 10.548 1.00 91.31 152 ARG A N 1
ATOM 1145 C CA . ARG A 1 152 ? 20.196 21.241 9.428 1.00 91.31 152 ARG A CA 1
ATOM 1146 C C . ARG A 1 152 ? 20.761 20.813 8.069 1.00 91.31 152 ARG A C 1
ATOM 1148 O O . ARG A 1 152 ? 20.032 20.794 7.081 1.00 91.31 152 ARG A O 1
ATOM 1155 N N . ARG A 1 153 ? 22.045 20.434 8.019 1.00 92.69 153 ARG A N 1
ATOM 1156 C CA . ARG A 1 153 ? 22.691 19.882 6.815 1.00 92.69 153 ARG A CA 1
ATOM 1157 C C . ARG A 1 153 ? 22.106 18.519 6.439 1.00 92.69 153 ARG A C 1
ATOM 1159 O O . ARG A 1 153 ? 21.782 18.301 5.276 1.00 92.69 153 ARG A O 1
ATOM 1166 N N . GLN A 1 154 ? 21.917 17.640 7.423 1.00 93.62 154 GLN A N 1
ATOM 1167 C CA . GLN A 1 154 ? 21.304 16.327 7.221 1.00 93.62 154 GLN A CA 1
ATOM 1168 C C . GLN A 1 154 ? 19.856 16.452 6.738 1.00 93.62 154 GLN A C 1
ATOM 1170 O O . GLN A 1 154 ? 19.474 15.758 5.801 1.00 93.62 154 GLN A O 1
ATOM 1175 N N . ILE A 1 155 ? 19.070 17.364 7.319 1.00 95.31 155 ILE A N 1
ATOM 1176 C CA . ILE A 1 155 ? 17.687 17.622 6.889 1.00 95.31 155 ILE A CA 1
ATOM 1177 C C . ILE A 1 155 ? 17.655 18.045 5.415 1.00 95.31 155 ILE A C 1
ATOM 1179 O O . ILE A 1 155 ? 16.960 17.413 4.624 1.00 95.31 155 ILE A O 1
ATOM 1183 N N . ARG A 1 156 ? 18.470 19.035 5.020 1.00 96.50 156 ARG A N 1
ATOM 1184 C CA . ARG A 1 156 ? 18.559 19.492 3.619 1.00 96.50 156 ARG A CA 1
ATOM 1185 C C . ARG A 1 156 ? 18.965 18.370 2.662 1.00 96.50 156 ARG A C 1
ATOM 1187 O O . ARG A 1 156 ? 18.395 18.245 1.583 1.00 96.50 156 ARG A O 1
ATOM 1194 N N . HIS A 1 157 ? 19.935 17.542 3.054 1.00 96.12 157 HIS A N 1
ATOM 1195 C CA . HIS A 1 157 ? 20.373 16.408 2.243 1.00 96.12 157 HIS A CA 1
ATOM 1196 C C . HIS A 1 157 ? 19.252 15.377 2.045 1.00 96.12 157 HIS A C 1
ATOM 1198 O O . HIS A 1 157 ? 19.004 14.939 0.924 1.00 96.12 157 HIS A O 1
ATOM 1204 N N . LEU A 1 158 ? 18.540 15.020 3.117 1.00 96.88 158 LEU A N 1
ATOM 1205 C CA . LEU A 1 158 ? 17.432 14.068 3.047 1.00 96.88 158 LEU A CA 1
ATOM 1206 C C . LEU A 1 158 ? 16.247 14.620 2.239 1.00 96.88 158 LEU A C 1
ATOM 1208 O O . LEU A 1 158 ? 15.639 13.868 1.483 1.00 96.88 158 LEU A O 1
ATOM 1212 N N . GLU A 1 159 ? 15.940 15.916 2.341 1.00 96.62 159 GLU A N 1
ATOM 1213 C CA . GLU A 1 159 ? 14.925 16.580 1.508 1.00 96.62 159 GLU A CA 1
ATOM 1214 C C . GLU A 1 159 ? 15.301 16.569 0.023 1.00 96.62 159 GLU A C 1
ATOM 1216 O O . GLU A 1 159 ? 14.463 16.263 -0.829 1.00 96.62 159 GLU A O 1
ATOM 1221 N N . HIS A 1 160 ? 16.567 16.855 -0.293 1.00 97.62 160 HIS A N 1
ATOM 1222 C CA . HIS A 1 160 ? 17.078 16.759 -1.656 1.00 97.62 160 HIS A CA 1
ATOM 1223 C C . HIS A 1 160 ? 16.964 15.326 -2.190 1.00 97.62 160 HIS A C 1
ATOM 1225 O O . HIS A 1 160 ? 16.418 15.116 -3.271 1.00 97.62 160 HIS A O 1
ATOM 1231 N N . LEU A 1 161 ? 17.392 14.330 -1.410 1.00 97.25 161 LEU A N 1
ATOM 1232 C CA . LEU A 1 161 ? 17.307 12.923 -1.801 1.00 97.25 161 LEU A CA 1
ATOM 1233 C C . LEU A 1 161 ? 15.854 12.471 -2.020 1.00 97.25 161 LEU A C 1
ATOM 1235 O O . LEU A 1 161 ? 15.576 11.690 -2.927 1.00 97.25 161 LEU A O 1
ATOM 1239 N N . LEU A 1 162 ? 14.912 12.999 -1.235 1.00 96.88 162 LEU A N 1
ATOM 1240 C CA . LEU A 1 162 ? 13.484 12.738 -1.404 1.00 96.88 162 LEU A CA 1
ATOM 1241 C C . LEU A 1 162 ? 12.959 13.311 -2.731 1.00 96.88 162 LEU A C 1
ATOM 1243 O O . LEU A 1 162 ? 12.189 12.641 -3.417 1.00 96.88 162 LEU A O 1
ATOM 1247 N N . ARG A 1 163 ? 13.433 14.497 -3.139 1.00 97.69 163 ARG A N 1
ATOM 1248 C CA . ARG A 1 163 ? 13.128 15.091 -4.452 1.00 97.69 163 ARG A CA 1
ATOM 1249 C C . ARG A 1 163 ? 13.712 14.271 -5.604 1.00 97.69 163 ARG A C 1
ATOM 1251 O O . ARG A 1 163 ? 13.005 14.026 -6.578 1.00 97.69 163 ARG A O 1
ATOM 1258 N N . VAL A 1 164 ? 14.957 13.808 -5.473 1.00 97.56 164 VAL A N 1
ATOM 1259 C CA . VAL A 1 164 ? 15.613 12.939 -6.467 1.00 97.56 164 VAL A CA 1
ATOM 1260 C C . VAL A 1 164 ? 14.832 11.635 -6.642 1.00 97.56 164 VAL A C 1
ATOM 1262 O O . VAL A 1 164 ? 14.494 11.265 -7.763 1.00 97.56 164 VAL A O 1
ATOM 1265 N N . TYR A 1 165 ? 14.466 10.965 -5.545 1.00 97.19 165 TYR A N 1
ATOM 1266 C CA . TYR A 1 165 ? 13.668 9.738 -5.616 1.00 97.19 165 TYR A CA 1
ATOM 1267 C C . TYR A 1 165 ? 12.263 9.967 -6.171 1.00 97.19 165 TYR A C 1
ATOM 1269 O O . TYR A 1 165 ? 11.777 9.117 -6.909 1.00 97.19 165 TYR A O 1
ATOM 1277 N N . ALA A 1 166 ? 11.616 11.093 -5.864 1.00 96.44 166 ALA A N 1
ATOM 1278 C CA . ALA A 1 166 ? 10.315 11.418 -6.440 1.00 96.44 166 ALA A CA 1
ATOM 1279 C C . ALA A 1 166 ? 10.385 11.581 -7.969 1.00 96.44 166 ALA A C 1
ATOM 1281 O O . ALA A 1 166 ? 9.503 11.082 -8.666 1.00 96.44 166 ALA A O 1
ATOM 1282 N N . GLY A 1 167 ? 11.433 12.231 -8.488 1.00 96.75 167 GLY A N 1
ATOM 1283 C CA . GLY A 1 167 ? 11.665 12.355 -9.930 1.00 96.75 167 GLY A CA 1
ATOM 1284 C C . GLY A 1 167 ? 11.916 11.004 -10.601 1.00 96.75 167 GLY A C 1
ATOM 1285 O O . GLY A 1 167 ? 11.272 10.682 -11.595 1.00 96.75 167 GLY A O 1
ATOM 1286 N N . GLU A 1 168 ? 12.779 10.173 -10.013 1.00 96.62 168 GLU A N 1
ATOM 1287 C CA . GLU A 1 168 ? 13.083 8.849 -10.567 1.00 96.62 168 GLU A CA 1
ATOM 1288 C C . GLU A 1 168 ? 11.876 7.900 -10.524 1.00 96.62 168 GLU A C 1
ATOM 1290 O O . GLU A 1 168 ? 11.655 7.138 -11.460 1.00 96.62 168 GLU A O 1
ATOM 1295 N N . ILE A 1 169 ? 11.050 7.968 -9.473 1.00 95.88 169 ILE A N 1
ATOM 1296 C CA . ILE A 1 169 ? 9.799 7.203 -9.408 1.00 95.88 169 ILE A CA 1
ATOM 1297 C C . ILE A 1 169 ? 8.868 7.604 -10.557 1.00 95.88 169 ILE A C 1
ATOM 1299 O O . ILE A 1 169 ? 8.347 6.711 -11.213 1.00 95.88 169 ILE A O 1
ATOM 1303 N N . ARG A 1 170 ? 8.694 8.904 -10.839 1.00 96.12 170 ARG A N 1
ATOM 1304 C CA . ARG A 1 170 ? 7.865 9.361 -11.971 1.00 96.12 170 ARG A CA 1
ATOM 1305 C C . ARG A 1 170 ? 8.398 8.840 -13.305 1.00 96.12 170 ARG A C 1
ATOM 1307 O O . ARG A 1 170 ? 7.645 8.251 -14.067 1.00 96.12 170 ARG A O 1
ATOM 1314 N N . ARG A 1 171 ? 9.714 8.935 -13.523 1.00 96.12 171 ARG A N 1
ATOM 1315 C CA . ARG A 1 171 ? 10.373 8.405 -14.727 1.00 96.12 171 ARG A CA 1
ATOM 1316 C C . ARG A 1 171 ? 10.143 6.901 -14.911 1.00 96.12 171 ARG A C 1
ATOM 1318 O O . ARG A 1 171 ? 9.928 6.442 -16.027 1.00 96.12 171 ARG A O 1
ATOM 1325 N N . LEU A 1 172 ? 10.207 6.121 -13.828 1.00 93.19 172 LEU A N 1
ATOM 1326 C CA . LEU A 1 172 ? 9.939 4.679 -13.868 1.00 93.19 172 LEU A CA 1
ATOM 1327 C C . LEU A 1 172 ? 8.454 4.357 -14.076 1.00 93.19 172 LEU A C 1
ATOM 1329 O O . LEU A 1 172 ? 8.156 3.332 -14.676 1.00 93.19 172 LEU A O 1
ATOM 1333 N N . GLN A 1 173 ? 7.547 5.210 -13.591 1.00 92.50 173 GLN A N 1
ATOM 1334 C CA . GLN A 1 173 ? 6.099 5.066 -13.774 1.00 92.50 173 GLN A CA 1
ATOM 1335 C C . GLN A 1 173 ? 5.649 5.365 -15.206 1.00 92.50 173 GLN A C 1
ATOM 1337 O O . GLN A 1 173 ? 4.709 4.744 -15.686 1.00 92.50 173 GLN A O 1
ATOM 1342 N N . GLU A 1 174 ? 6.315 6.306 -15.874 1.00 91.69 174 GLU A N 1
ATOM 1343 C CA . GLU A 1 174 ? 6.045 6.687 -17.267 1.00 91.69 174 GLU A CA 1
ATOM 1344 C C . GLU A 1 174 ? 6.678 5.718 -18.281 1.00 91.69 174 GLU A C 1
ATOM 1346 O O . GLU A 1 174 ? 6.355 5.764 -19.465 1.00 91.69 174 GLU A O 1
ATOM 1351 N N . ARG A 1 175 ? 7.579 4.829 -17.840 1.00 90.19 175 ARG A N 1
ATOM 1352 C CA . ARG A 1 175 ? 8.253 3.865 -18.714 1.00 90.19 175 ARG A CA 1
ATOM 1353 C C . ARG A 1 175 ? 7.322 2.709 -19.078 1.00 90.19 175 ARG A C 1
ATOM 1355 O O . ARG A 1 175 ? 6.872 1.967 -18.207 1.00 90.19 175 ARG A O 1
ATOM 1362 N N . GLU A 1 176 ? 7.123 2.504 -20.375 1.00 81.75 176 GLU A N 1
ATOM 1363 C CA . GLU A 1 176 ? 6.443 1.324 -20.909 1.00 81.75 176 GLU A CA 1
ATOM 1364 C C . GLU A 1 176 ? 7.280 0.058 -20.648 1.00 81.75 176 GLU A C 1
ATOM 1366 O O . GLU A 1 176 ? 8.509 0.082 -20.756 1.00 81.75 176 GLU A O 1
ATOM 1371 N N . LEU A 1 177 ? 6.624 -1.035 -20.237 1.00 80.31 177 LEU A N 1
ATOM 1372 C CA . LEU A 1 177 ? 7.282 -2.313 -19.948 1.00 80.31 177 LEU A CA 1
ATOM 1373 C C . LEU A 1 177 ? 7.049 -3.317 -21.075 1.00 80.31 177 LEU A C 1
ATOM 1375 O O . LEU A 1 177 ? 5.911 -3.706 -21.341 1.00 80.31 177 LEU A O 1
ATOM 1379 N N . ASP A 1 178 ? 8.139 -3.853 -21.611 1.00 80.06 178 ASP A N 1
ATOM 1380 C CA . ASP A 1 178 ? 8.082 -4.964 -22.556 1.00 80.06 178 ASP A CA 1
ATOM 1381 C C . ASP A 1 178 ? 7.802 -6.305 -21.858 1.00 80.06 178 ASP A C 1
ATOM 1383 O O . ASP A 1 178 ? 8.110 -6.528 -20.679 1.00 80.06 178 ASP A O 1
ATOM 1387 N N . LEU A 1 179 ? 7.301 -7.279 -22.626 1.00 71.50 179 LEU A N 1
ATOM 1388 C CA . LEU A 1 179 ? 7.046 -8.648 -22.154 1.00 71.50 179 LEU A CA 1
ATOM 1389 C C . LEU A 1 179 ? 8.293 -9.342 -21.583 1.00 71.50 179 LEU A C 1
ATOM 1391 O O . LEU A 1 179 ? 8.175 -10.186 -20.694 1.00 71.50 179 LEU A O 1
ATOM 1395 N N . ALA A 1 180 ? 9.486 -8.990 -22.066 1.00 75.06 180 ALA A N 1
ATOM 1396 C CA . ALA A 1 180 ? 10.747 -9.494 -21.526 1.00 75.06 180 ALA A CA 1
ATOM 1397 C C . ALA A 1 180 ? 11.105 -8.846 -20.175 1.00 75.06 180 ALA A C 1
ATOM 1399 O O . ALA A 1 180 ? 11.605 -9.526 -19.272 1.00 75.06 180 ALA A O 1
ATOM 1400 N N . GLU A 1 181 ? 10.820 -7.551 -20.014 1.00 76.94 181 GLU A N 1
ATOM 1401 C CA . GLU A 1 181 ? 11.114 -6.799 -18.793 1.00 76.94 181 GLU A CA 1
ATOM 1402 C C . GLU A 1 181 ? 10.213 -7.226 -17.629 1.00 76.94 181 GLU A C 1
ATOM 1404 O O . GLU A 1 181 ? 10.663 -7.248 -16.484 1.00 76.94 181 GLU A O 1
ATOM 1409 N N . LEU A 1 182 ? 8.980 -7.660 -17.909 1.00 77.44 182 LEU A N 1
ATOM 1410 C CA . LEU A 1 182 ? 8.022 -8.147 -16.908 1.00 77.44 182 LEU A CA 1
ATOM 1411 C C . LEU A 1 182 ? 8.544 -9.305 -16.039 1.00 77.44 182 LEU A C 1
ATOM 1413 O O . LEU A 1 182 ? 8.148 -9.429 -14.879 1.00 77.44 182 LEU A O 1
ATOM 1417 N N . ASP A 1 183 ? 9.443 -10.147 -16.556 1.00 77.75 183 ASP A N 1
ATOM 1418 C CA . ASP A 1 183 ? 10.034 -11.258 -15.794 1.00 77.75 183 ASP A CA 1
ATOM 1419 C C . ASP A 1 183 ? 11.471 -11.008 -15.333 1.00 77.75 183 ASP A C 1
ATOM 1421 O O . ASP A 1 183 ? 12.126 -11.942 -14.834 1.00 77.75 183 ASP A O 1
ATOM 1425 N N . SER A 1 184 ? 11.963 -9.782 -15.512 1.00 83.94 184 SER A N 1
ATOM 1426 C CA . SER A 1 184 ? 13.244 -9.336 -14.982 1.00 83.94 184 SER A CA 1
ATOM 1427 C C . SER A 1 184 ? 13.138 -9.062 -13.482 1.00 83.94 184 SER A C 1
ATOM 1429 O O . SER A 1 184 ? 12.167 -8.482 -12.996 1.00 83.94 184 SER A O 1
ATOM 1431 N N . ALA A 1 185 ? 14.166 -9.455 -12.727 1.00 82.44 185 ALA A N 1
ATOM 1432 C CA . ALA A 1 185 ? 14.281 -9.120 -11.305 1.00 82.44 185 ALA A CA 1
ATOM 1433 C C . ALA A 1 185 ? 14.547 -7.623 -11.067 1.00 82.44 185 ALA A C 1
ATOM 1435 O O . ALA A 1 185 ? 14.318 -7.129 -9.959 1.00 82.44 185 ALA A O 1
ATOM 1436 N N . ASP A 1 186 ? 14.993 -6.920 -12.107 1.00 84.94 186 ASP A N 1
ATOM 1437 C CA . ASP A 1 186 ? 15.226 -5.480 -12.122 1.00 84.94 186 ASP A CA 1
ATOM 1438 C C . ASP A 1 186 ? 14.294 -4.798 -13.129 1.00 84.94 186 ASP A C 1
ATOM 1440 O O . ASP A 1 186 ? 14.676 -3.843 -13.799 1.00 84.94 186 ASP A O 1
ATOM 1444 N N . SER A 1 187 ? 13.054 -5.283 -13.241 1.00 88.44 187 SER A N 1
ATOM 1445 C CA . SER A 1 187 ? 12.025 -4.597 -14.022 1.00 88.44 187 SER A CA 1
ATOM 1446 C C . SER A 1 187 ? 11.782 -3.176 -13.487 1.00 88.44 187 SER A C 1
ATOM 1448 O O . SER A 1 187 ? 11.886 -2.964 -12.269 1.00 88.44 187 SER A O 1
ATOM 1450 N N . PRO A 1 188 ? 11.428 -2.200 -14.348 1.00 90.12 188 PRO A N 1
ATOM 1451 C CA . PRO A 1 188 ? 11.129 -0.828 -13.925 1.00 90.12 188 PRO A CA 1
ATOM 1452 C C . PRO A 1 188 ? 10.140 -0.762 -12.751 1.00 90.12 188 PRO A C 1
ATOM 1454 O O . PRO A 1 188 ? 10.375 -0.057 -11.771 1.00 90.12 188 PRO A O 1
ATOM 1457 N N . TYR A 1 189 ? 9.113 -1.616 -12.775 1.00 90.44 189 TYR A N 1
ATOM 1458 C CA . TYR A 1 189 ? 8.125 -1.763 -11.704 1.00 90.44 189 TYR A CA 1
ATOM 1459 C C . TYR A 1 189 ? 8.729 -2.203 -10.354 1.00 90.44 189 TYR A C 1
ATOM 1461 O O . TYR A 1 189 ? 8.401 -1.675 -9.285 1.00 90.44 189 TYR A O 1
ATOM 1469 N N . LEU A 1 190 ? 9.644 -3.179 -10.358 1.00 92.12 190 LEU A N 1
ATOM 1470 C CA . LEU A 1 190 ? 10.305 -3.618 -9.126 1.00 92.12 190 LEU A CA 1
ATOM 1471 C C . LEU A 1 190 ? 11.287 -2.563 -8.608 1.00 92.12 190 LEU A C 1
ATOM 1473 O O . LEU A 1 190 ? 11.399 -2.386 -7.388 1.00 92.12 190 LEU A O 1
ATOM 1477 N N . GLN A 1 191 ? 11.968 -1.850 -9.507 1.00 93.25 191 GLN A N 1
ATOM 1478 C CA . GLN A 1 191 ? 12.824 -0.718 -9.152 1.00 93.25 191 GLN A CA 1
ATOM 1479 C C . GLN A 1 191 ? 12.009 0.403 -8.488 1.00 93.25 191 GLN A C 1
ATOM 1481 O O . GLN A 1 191 ? 12.383 0.865 -7.407 1.00 93.25 191 GLN A O 1
ATOM 1486 N N . GLU A 1 192 ? 10.847 0.749 -9.048 1.00 95.06 192 GLU A N 1
ATOM 1487 C CA . GLU A 1 192 ? 9.906 1.732 -8.498 1.00 95.06 192 GLU A CA 1
ATOM 1488 C C . GLU A 1 192 ? 9.512 1.380 -7.053 1.00 95.06 192 GLU A C 1
ATOM 1490 O O . GLU A 1 192 ? 9.626 2.203 -6.141 1.00 95.06 192 GLU A O 1
ATOM 1495 N N . ASN A 1 193 ? 9.122 0.127 -6.797 1.00 95.56 193 ASN A N 1
ATOM 1496 C CA . ASN A 1 193 ? 8.777 -0.342 -5.452 1.00 95.56 193 ASN A CA 1
ATOM 1497 C C . ASN A 1 193 ? 9.973 -0.261 -4.478 1.00 95.56 193 ASN A C 1
ATOM 1499 O O . ASN A 1 193 ? 9.817 0.172 -3.330 1.00 95.56 193 ASN A O 1
ATOM 1503 N N . ARG A 1 194 ? 11.189 -0.632 -4.913 1.00 95.62 194 ARG A N 1
ATOM 1504 C CA . ARG A 1 194 ? 12.409 -0.502 -4.088 1.00 95.62 194 ARG A CA 1
ATOM 1505 C C . ARG A 1 194 ? 12.679 0.964 -3.728 1.00 95.62 194 ARG A C 1
ATOM 1507 O O . ARG A 1 194 ? 13.003 1.247 -2.568 1.00 95.62 194 ARG A O 1
ATOM 1514 N N . LEU A 1 195 ? 12.512 1.887 -4.677 1.00 96.62 195 LEU A N 1
ATOM 1515 C CA . LEU A 1 195 ? 12.669 3.325 -4.453 1.00 96.62 195 LEU A CA 1
ATOM 1516 C C . LEU A 1 195 ? 11.590 3.883 -3.523 1.00 96.62 195 LEU A C 1
ATOM 1518 O O . LEU A 1 195 ? 11.944 4.534 -2.543 1.00 96.62 195 LEU A O 1
ATOM 1522 N N . LYS A 1 196 ? 10.308 3.544 -3.713 1.00 97.06 196 LYS A N 1
ATOM 1523 C CA . LYS A 1 196 ? 9.217 3.940 -2.798 1.00 97.06 196 LYS A CA 1
ATOM 1524 C C . LYS A 1 196 ? 9.490 3.515 -1.351 1.00 97.06 196 LYS A C 1
ATOM 1526 O O . LYS A 1 196 ? 9.306 4.302 -0.422 1.00 97.06 196 LYS A O 1
ATOM 1531 N N . ARG A 1 197 ? 10.007 2.297 -1.136 1.00 97.31 197 ARG A N 1
ATOM 1532 C CA . ARG A 1 197 ? 10.401 1.816 0.204 1.00 97.31 197 ARG A CA 1
ATOM 1533 C C . ARG A 1 197 ? 11.574 2.602 0.795 1.00 97.31 197 ARG A C 1
ATOM 1535 O O . ARG A 1 197 ? 11.587 2.865 1.997 1.00 97.31 197 ARG A O 1
ATOM 1542 N N . ARG A 1 198 ? 12.582 2.957 -0.012 1.00 96.88 198 ARG A N 1
ATOM 1543 C CA . ARG A 1 198 ? 13.705 3.816 0.421 1.00 96.88 198 ARG A CA 1
ATOM 1544 C C . ARG A 1 198 ? 13.219 5.227 0.755 1.00 96.88 198 ARG A C 1
ATOM 1546 O O . ARG A 1 198 ? 13.557 5.740 1.817 1.00 96.88 198 ARG A O 1
ATOM 1553 N N . MET A 1 199 ? 12.366 5.797 -0.089 1.00 97.06 199 MET A N 1
ATOM 1554 C CA . MET A 1 199 ? 11.743 7.104 0.105 1.00 97.06 199 MET A CA 1
ATOM 1555 C C . MET A 1 199 ? 10.972 7.169 1.428 1.00 97.06 199 MET A C 1
ATOM 1557 O O . MET A 1 199 ? 11.175 8.094 2.208 1.00 97.06 199 MET A O 1
ATOM 1561 N N . MET A 1 200 ? 10.174 6.146 1.749 1.00 96.81 200 MET A N 1
ATOM 1562 C CA . MET A 1 200 ? 9.433 6.101 3.014 1.00 96.81 200 MET A CA 1
ATOM 1563 C C . MET A 1 200 ? 10.353 6.025 4.248 1.00 96.81 200 MET A C 1
ATOM 1565 O O . MET A 1 200 ? 10.043 6.599 5.290 1.00 96.81 200 MET A O 1
ATOM 1569 N N . ARG A 1 201 ? 11.514 5.360 4.145 1.00 97.12 201 ARG A N 1
ATOM 1570 C CA . ARG A 1 201 ? 12.523 5.353 5.222 1.00 97.12 201 ARG A CA 1
ATOM 1571 C C . ARG A 1 201 ? 13.125 6.739 5.450 1.00 97.12 201 ARG A C 1
ATOM 1573 O O . ARG A 1 201 ? 13.264 7.152 6.598 1.00 97.12 201 ARG A O 1
ATOM 1580 N N . ILE A 1 202 ? 13.432 7.461 4.371 1.00 96.81 202 ILE A N 1
ATOM 1581 C CA . ILE A 1 202 ? 13.917 8.846 4.442 1.00 96.81 202 ILE A CA 1
ATOM 1582 C C . ILE A 1 202 ? 12.856 9.750 5.065 1.00 96.81 202 ILE A C 1
ATOM 1584 O O . ILE A 1 202 ? 13.176 10.511 5.972 1.00 96.81 202 ILE A O 1
ATOM 1588 N N . PHE A 1 203 ? 11.598 9.629 4.633 1.00 97.12 203 PHE A N 1
ATOM 1589 C CA . PHE A 1 203 ? 10.483 10.401 5.179 1.00 97.12 203 PHE A CA 1
ATOM 1590 C C . PHE A 1 203 ? 10.344 10.215 6.695 1.00 97.12 203 PHE A C 1
ATOM 1592 O O . PHE A 1 203 ? 10.362 11.193 7.435 1.00 97.12 203 PHE A O 1
ATOM 1599 N N . ARG A 1 204 ? 10.323 8.967 7.185 1.00 96.38 204 ARG A N 1
ATOM 1600 C CA . ARG A 1 204 ? 10.276 8.691 8.633 1.00 96.38 204 ARG A CA 1
ATOM 1601 C C . ARG A 1 204 ? 11.465 9.296 9.376 1.00 96.38 204 ARG A C 1
ATOM 1603 O O . ARG A 1 204 ? 11.287 9.846 10.458 1.00 96.38 204 ARG A O 1
ATOM 1610 N N . ARG A 1 205 ? 12.671 9.229 8.796 1.00 95.62 205 ARG A N 1
ATOM 1611 C CA . ARG A 1 205 ? 13.862 9.844 9.395 1.00 95.62 205 ARG A CA 1
ATOM 1612 C C . ARG A 1 205 ? 13.762 11.369 9.433 1.00 95.62 205 ARG A C 1
ATOM 1614 O O . ARG A 1 205 ? 14.163 11.969 10.422 1.00 95.62 205 ARG A O 1
ATOM 1621 N N . LEU A 1 206 ? 13.214 11.991 8.393 1.00 95.94 206 LEU A N 1
ATOM 1622 C CA . LEU A 1 206 ? 12.944 13.427 8.371 1.00 95.94 206 LEU A CA 1
ATOM 1623 C C . LEU A 1 206 ? 11.932 13.831 9.444 1.00 95.94 206 LEU A C 1
ATOM 1625 O O . LEU A 1 206 ? 12.192 14.800 10.149 1.00 95.94 206 LEU A O 1
ATOM 1629 N N . CYS A 1 207 ? 10.840 13.079 9.614 1.00 95.62 207 CYS A N 1
ATOM 1630 C CA . CYS A 1 207 ? 9.863 13.323 10.678 1.00 95.62 207 CYS A CA 1
ATOM 1631 C C . CYS A 1 207 ? 10.509 13.277 12.069 1.00 95.62 207 CYS A C 1
ATOM 1633 O O . CYS A 1 207 ? 10.278 14.169 12.877 1.00 95.62 207 CYS A O 1
ATOM 1635 N N . GLN A 1 208 ? 11.391 12.299 12.316 1.00 94.62 208 GLN A N 1
ATOM 1636 C CA . GLN A 1 208 ? 12.163 12.214 13.563 1.00 94.62 208 GLN A CA 1
ATOM 1637 C C . GLN A 1 208 ? 13.072 13.433 13.768 1.00 94.62 208 GLN A C 1
ATOM 1639 O O . GLN A 1 208 ? 13.071 14.018 14.841 1.00 94.62 208 GLN A O 1
ATOM 1644 N N . LEU A 1 209 ? 13.837 13.836 12.744 1.00 94.69 209 LEU A N 1
ATOM 1645 C CA . LEU A 1 209 ? 14.770 14.970 12.845 1.00 94.69 209 LEU A CA 1
ATOM 1646 C C . LEU A 1 209 ? 14.060 16.325 12.992 1.00 94.69 209 LEU A C 1
ATOM 1648 O O . LEU A 1 209 ? 14.661 17.268 13.502 1.00 94.69 209 LEU A O 1
ATOM 1652 N N . LYS A 1 210 ? 12.823 16.431 12.499 1.00 93.38 210 LYS A N 1
ATOM 1653 C CA . LYS A 1 210 ? 11.977 17.629 12.583 1.00 93.38 210 LYS A CA 1
ATOM 1654 C C . LYS A 1 210 ? 11.008 17.613 13.769 1.00 93.38 210 LYS A C 1
ATOM 1656 O O . LYS A 1 210 ? 10.250 18.568 13.900 1.00 93.38 210 LYS A O 1
ATOM 1661 N N . GLU A 1 211 ? 11.008 16.549 14.573 1.00 92.44 211 GLU A N 1
ATOM 1662 C CA . GLU A 1 211 ? 10.082 16.349 15.697 1.00 92.44 211 GLU A CA 1
ATOM 1663 C C . GLU A 1 211 ? 8.602 16.490 15.295 1.00 92.44 211 GLU A C 1
ATOM 1665 O O . GLU A 1 211 ? 7.790 17.088 15.998 1.00 92.44 211 GLU A O 1
ATOM 1670 N N . CYS A 1 212 ? 8.231 15.940 14.135 1.00 92.69 212 CYS A N 1
ATOM 1671 C CA . CYS A 1 212 ? 6.855 15.955 13.650 1.00 92.69 212 CYS A CA 1
ATOM 1672 C C . CYS A 1 212 ? 6.290 14.546 13.449 1.00 92.69 212 CYS A C 1
ATOM 1674 O O . CYS A 1 212 ? 7.015 13.553 13.343 1.00 92.69 212 CYS A O 1
ATOM 1676 N N . SER A 1 213 ? 4.959 14.457 13.405 1.00 92.94 213 SER A N 1
ATOM 1677 C CA . SER A 1 213 ? 4.267 13.194 13.160 1.00 92.94 213 SER A CA 1
ATOM 1678 C C . SER A 1 213 ? 4.601 12.629 11.774 1.00 92.94 213 SER A C 1
ATOM 1680 O O . SER A 1 213 ? 4.857 13.367 10.824 1.00 92.94 213 SER A O 1
ATOM 1682 N N . SER A 1 214 ? 4.561 11.301 11.654 1.00 93.69 214 SER A N 1
ATOM 1683 C CA . SER A 1 214 ? 4.708 10.597 10.370 1.00 93.69 214 SER A CA 1
ATOM 1684 C C . SER A 1 214 ? 3.391 10.442 9.599 1.00 93.69 214 SER A C 1
ATOM 1686 O O . SER A 1 214 ? 3.362 9.772 8.568 1.00 93.69 214 SER A O 1
ATOM 1688 N N . LEU A 1 215 ? 2.310 11.054 10.094 1.00 92.62 215 LEU A N 1
ATOM 1689 C CA . LEU A 1 215 ? 1.025 11.113 9.405 1.00 92.62 215 LEU A CA 1
ATOM 1690 C C . LEU A 1 215 ? 1.168 11.861 8.079 1.00 92.62 215 LEU A C 1
ATOM 1692 O O . LEU A 1 215 ? 1.832 12.895 7.993 1.00 92.62 215 LEU A O 1
ATOM 1696 N N . THR A 1 216 ? 0.550 11.313 7.039 1.00 93.69 216 THR A N 1
ATOM 1697 C CA . THR A 1 216 ? 0.640 11.835 5.671 1.00 93.69 216 THR A CA 1
ATOM 1698 C C . THR A 1 216 ? -0.633 12.546 5.220 1.00 93.69 216 THR A C 1
ATOM 1700 O O . THR A 1 216 ? -0.672 13.062 4.107 1.00 93.69 216 THR A O 1
ATOM 1703 N N . GLY A 1 217 ? -1.664 12.594 6.067 1.00 92.62 217 GLY A N 1
ATOM 1704 C CA . GLY A 1 217 ? -2.956 13.197 5.750 1.00 92.62 217 GLY A CA 1
ATOM 1705 C C . GLY A 1 217 ? -3.831 12.302 4.873 1.00 92.62 217 GLY A C 1
ATOM 1706 O O . GLY A 1 217 ? -4.707 12.794 4.165 1.00 92.62 217 GLY A O 1
ATOM 1707 N N . ARG A 1 218 ? -3.592 10.985 4.877 1.00 93.81 218 ARG A N 1
ATOM 1708 C CA . ARG A 1 218 ? -4.415 10.036 4.113 1.00 93.81 218 ARG A CA 1
ATOM 1709 C C . ARG A 1 218 ? -5.823 9.978 4.685 1.00 93.81 218 ARG A C 1
ATOM 1711 O O . ARG A 1 218 ? -6.012 10.052 5.893 1.00 93.81 218 ARG A O 1
ATOM 1718 N N . VAL A 1 219 ? -6.799 9.699 3.825 1.00 93.69 219 VAL A N 1
ATOM 1719 C CA . VAL A 1 219 ? -8.189 9.453 4.247 1.00 93.69 219 VAL A CA 1
ATOM 1720 C C . VAL A 1 219 ? -8.266 8.328 5.286 1.00 93.69 219 VAL A C 1
ATOM 1722 O O . VAL A 1 219 ? -8.998 8.444 6.258 1.00 93.69 219 VAL A O 1
ATOM 1725 N N . LEU A 1 220 ? -7.439 7.287 5.147 1.00 90.44 220 LEU A N 1
ATOM 1726 C CA . LEU A 1 220 ? -7.366 6.170 6.100 1.00 90.44 220 LEU A CA 1
ATOM 1727 C C . LEU A 1 220 ? -6.811 6.553 7.485 1.00 90.44 220 LEU A C 1
ATOM 1729 O O . LEU A 1 220 ? -6.960 5.786 8.427 1.00 90.44 220 LEU A O 1
ATOM 1733 N N . GLU A 1 221 ? -6.152 7.707 7.622 1.00 91.75 221 GLU A N 1
ATOM 1734 C CA . GLU A 1 221 ? -5.686 8.224 8.918 1.00 91.75 221 GLU A CA 1
ATOM 1735 C C . GLU A 1 221 ? -6.794 9.007 9.648 1.00 91.75 221 GLU A C 1
ATOM 1737 O O . GLU A 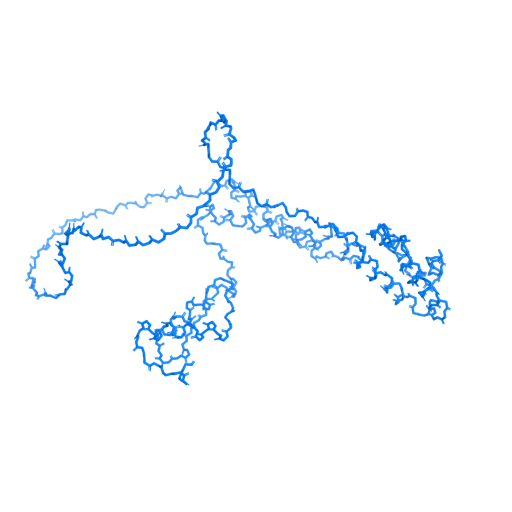1 221 ? -6.650 9.339 10.826 1.00 91.75 221 GLU A O 1
ATOM 1742 N N . GLN A 1 222 ? -7.902 9.325 8.966 1.00 93.06 222 GLN A N 1
ATOM 1743 C CA . GLN A 1 222 ? -9.015 10.051 9.565 1.00 93.06 222 GLN A CA 1
ATOM 1744 C C . GLN A 1 222 ? -9.791 9.145 10.519 1.00 93.06 222 GLN A C 1
ATOM 1746 O O . GLN A 1 222 ? -10.191 8.033 10.181 1.00 93.06 222 GLN A O 1
ATOM 1751 N N . ARG A 1 223 ? -10.051 9.658 11.723 1.00 94.75 223 ARG A N 1
ATOM 1752 C CA . ARG A 1 223 ? -10.803 8.936 12.747 1.00 94.75 223 ARG A CA 1
ATOM 1753 C C . ARG A 1 223 ? -12.268 8.774 12.338 1.00 94.75 223 ARG A C 1
ATOM 1755 O O . ARG A 1 223 ? -12.999 9.758 12.229 1.00 94.75 223 ARG A O 1
ATOM 1762 N N . ILE A 1 224 ? -12.716 7.531 12.227 1.00 95.19 224 ILE A N 1
ATOM 1763 C CA . ILE A 1 224 ? -14.117 7.164 12.032 1.00 95.19 224 ILE A CA 1
ATOM 1764 C C . ILE A 1 224 ? -14.845 7.319 13.368 1.00 95.19 224 ILE A C 1
ATOM 1766 O O . ILE A 1 224 ? -14.472 6.694 14.357 1.00 95.19 224 ILE A O 1
ATOM 1770 N N . ARG A 1 225 ? -15.888 8.149 13.422 1.00 96.88 225 ARG A N 1
ATOM 1771 C CA . ARG A 1 225 ? -16.735 8.292 14.619 1.00 96.88 225 ARG A CA 1
ATOM 1772 C C . ARG A 1 225 ? -17.860 7.267 14.584 1.00 96.88 225 ARG A C 1
ATOM 1774 O O . ARG A 1 225 ? -18.508 7.124 13.550 1.00 96.88 225 ARG A O 1
ATOM 1781 N N . PHE A 1 226 ? -18.143 6.613 15.709 1.00 96.81 226 PHE A N 1
ATOM 1782 C CA . PHE A 1 226 ? -19.223 5.628 15.786 1.00 96.81 226 PHE A CA 1
ATOM 1783 C C . PHE A 1 226 ? -20.248 6.009 16.859 1.00 96.81 226 PHE A C 1
ATOM 1785 O O . PHE A 1 226 ? -19.926 6.167 18.034 1.00 96.81 226 PHE A O 1
ATOM 1792 N N . ARG A 1 227 ? -21.510 6.160 16.442 1.00 96.44 227 ARG A N 1
ATOM 1793 C CA . ARG A 1 227 ? -22.658 6.501 17.303 1.00 96.44 227 ARG A CA 1
ATOM 1794 C C . ARG A 1 227 ? -23.889 5.646 16.973 1.00 96.44 227 ARG A C 1
ATOM 1796 O O . ARG A 1 227 ? -25.009 6.139 17.002 1.00 96.44 227 ARG A O 1
ATOM 1803 N N . GLY A 1 228 ? -23.670 4.382 16.605 1.00 94.75 228 GLY A N 1
ATOM 1804 C CA . GLY A 1 228 ? -24.734 3.501 16.111 1.00 94.75 228 GLY A CA 1
ATOM 1805 C C . GLY A 1 228 ? -25.671 2.955 17.192 1.00 94.75 228 GLY A C 1
ATOM 1806 O O . GLY A 1 228 ? -26.792 2.570 16.880 1.00 94.75 228 GLY A O 1
ATOM 1807 N N . THR A 1 229 ? -25.246 2.922 18.459 1.00 95.19 229 THR A N 1
ATOM 1808 C CA . THR A 1 229 ? -26.052 2.375 19.564 1.00 95.19 229 THR A CA 1
ATOM 1809 C C . THR A 1 229 ? -26.481 3.457 20.555 1.00 95.19 229 THR A C 1
ATOM 1811 O O . THR A 1 229 ? -25.894 4.539 20.613 1.00 95.19 229 THR A O 1
ATOM 1814 N N . ARG A 1 230 ? -27.475 3.143 21.395 1.00 94.62 230 ARG A N 1
ATOM 1815 C CA . ARG A 1 230 ? -27.901 4.003 22.515 1.00 94.62 230 ARG A CA 1
ATOM 1816 C C . ARG A 1 230 ? -26.928 3.993 23.698 1.00 94.62 230 ARG A C 1
ATOM 1818 O O . ARG A 1 230 ? -27.097 4.799 24.603 1.00 94.62 230 ARG A O 1
ATOM 1825 N N . TYR A 1 231 ? -25.932 3.105 23.690 1.00 95.62 231 TYR A N 1
ATOM 1826 C CA . TYR A 1 231 ? -24.992 2.900 24.790 1.00 95.62 231 TYR A CA 1
ATOM 1827 C C . TYR A 1 231 ? -23.648 3.568 24.464 1.00 95.62 231 TYR A C 1
ATOM 1829 O O . TYR A 1 231 ? -22.885 3.053 23.634 1.00 95.62 231 TYR A O 1
ATOM 1837 N N . PRO A 1 232 ? -23.315 4.715 25.087 1.00 96.38 232 PRO A N 1
ATOM 1838 C CA . PRO A 1 232 ? -22.070 5.429 24.814 1.00 96.38 232 PRO A CA 1
ATOM 1839 C C . PRO A 1 232 ? -20.818 4.584 25.077 1.00 96.38 232 PRO A C 1
ATOM 1841 O O . PRO A 1 232 ? -19.807 4.751 24.400 1.00 96.38 232 PRO A O 1
ATOM 1844 N N . GLU A 1 233 ? -20.879 3.664 26.035 1.00 96.00 233 GLU A N 1
ATOM 1845 C CA . GLU A 1 233 ? -19.795 2.757 26.415 1.00 96.00 233 GLU A CA 1
ATOM 1846 C C . GLU A 1 233 ? -19.444 1.819 25.260 1.00 96.00 233 GLU A C 1
ATOM 1848 O O . GLU A 1 233 ? -18.275 1.705 24.888 1.00 96.00 233 GLU A O 1
ATOM 1853 N N . VAL A 1 234 ? -20.467 1.214 24.648 1.00 95.81 234 VAL A N 1
ATOM 1854 C CA . VAL A 1 234 ? -20.335 0.347 23.471 1.00 95.81 234 VAL A CA 1
ATOM 1855 C C . VAL A 1 234 ? -19.823 1.158 22.288 1.00 95.81 234 VAL A C 1
ATOM 1857 O O . VAL A 1 234 ? -18.859 0.753 21.639 1.00 95.81 234 VAL A O 1
ATOM 1860 N N . ASN A 1 235 ? -20.394 2.346 22.062 1.00 96.94 235 ASN A N 1
ATOM 1861 C CA . ASN A 1 235 ? -19.971 3.225 20.979 1.00 96.94 235 ASN A CA 1
ATOM 1862 C C . ASN A 1 235 ? -18.481 3.594 21.085 1.00 96.94 235 ASN A C 1
ATOM 1864 O O . ASN A 1 235 ? -17.745 3.457 20.113 1.00 96.94 235 ASN A O 1
ATOM 1868 N N . ARG A 1 236 ? -18.010 3.987 22.280 1.00 97.19 236 ARG A N 1
ATOM 1869 C CA . ARG A 1 236 ? -16.592 4.291 22.551 1.00 97.19 236 ARG A CA 1
ATOM 1870 C C . ARG A 1 236 ? -15.688 3.068 22.398 1.00 97.19 236 ARG A C 1
ATOM 1872 O O . ARG A 1 236 ? -14.509 3.224 22.080 1.00 97.19 236 ARG A O 1
ATOM 1879 N N . SER A 1 237 ? -16.186 1.868 22.682 1.00 95.94 237 SER A N 1
ATOM 1880 C CA . SER A 1 237 ? -15.417 0.630 22.521 1.00 95.94 237 SER A CA 1
ATOM 1881 C C . SER A 1 237 ? -15.232 0.278 21.047 1.00 95.94 237 SER A C 1
ATOM 1883 O O . SER A 1 237 ? -14.096 0.145 20.596 1.00 95.94 237 SER A O 1
ATOM 1885 N N . ILE A 1 238 ? -16.321 0.279 20.275 1.00 96.38 238 ILE A N 1
ATOM 1886 C CA . ILE A 1 238 ? -16.291 0.060 18.823 1.00 96.38 238 ILE A CA 1
ATOM 1887 C C . ILE A 1 238 ? -15.460 1.143 18.134 1.00 96.38 238 ILE A C 1
ATOM 1889 O O . ILE A 1 238 ? -14.580 0.821 17.344 1.00 96.38 238 ILE A O 1
ATOM 1893 N N . GLU A 1 239 ? -15.662 2.420 18.477 1.00 97.19 239 GLU A N 1
ATOM 1894 C CA . GLU A 1 239 ? -14.897 3.525 17.893 1.00 97.19 239 GLU A CA 1
ATOM 1895 C C . GLU A 1 239 ? -13.392 3.364 18.137 1.00 97.19 239 GLU A C 1
ATOM 1897 O O . GLU A 1 239 ? -12.588 3.565 17.231 1.00 97.19 239 GLU A O 1
ATOM 1902 N N . ARG A 1 240 ? -12.976 2.957 19.341 1.00 96.00 240 ARG A N 1
ATOM 1903 C CA . ARG A 1 240 ? -11.558 2.674 19.602 1.00 96.00 240 ARG A CA 1
ATOM 1904 C C . ARG A 1 240 ? -11.053 1.468 18.820 1.00 96.00 240 ARG A C 1
ATOM 1906 O O . ARG A 1 240 ? -9.882 1.462 18.463 1.00 96.00 240 ARG A O 1
ATOM 1913 N N . PHE A 1 241 ? -11.889 0.460 18.591 1.00 96.25 241 PHE A N 1
ATOM 1914 C CA . PHE A 1 241 ? -11.507 -0.757 17.883 1.00 96.25 241 PHE A CA 1
ATOM 1915 C C . PHE A 1 241 ? -11.294 -0.508 16.384 1.00 96.25 241 PHE A C 1
ATOM 1917 O O . PHE A 1 241 ? -10.228 -0.830 15.867 1.00 96.25 241 PHE A O 1
ATOM 1924 N N . ILE A 1 242 ? -12.257 0.133 15.712 1.00 96.31 242 ILE A N 1
ATOM 1925 C CA . ILE A 1 242 ? -12.210 0.382 14.259 1.00 96.31 242 ILE A CA 1
ATOM 1926 C C . ILE A 1 242 ? -11.107 1.366 13.842 1.00 96.31 242 ILE A C 1
ATOM 1928 O O . ILE A 1 242 ? -10.688 1.357 12.694 1.00 96.31 242 ILE A O 1
ATOM 1932 N N . ASN A 1 243 ? -10.639 2.220 14.759 1.00 95.69 243 ASN A N 1
ATOM 1933 C CA . ASN A 1 243 ? -9.596 3.219 14.490 1.00 95.69 243 ASN A CA 1
ATOM 1934 C C . ASN A 1 243 ? -8.174 2.742 14.835 1.00 95.69 243 ASN A C 1
ATOM 1936 O O . ASN A 1 243 ? -7.243 3.548 14.866 1.00 95.69 243 ASN A O 1
ATOM 1940 N N . ARG A 1 244 ? -7.982 1.456 15.148 1.00 94.12 244 ARG A N 1
ATOM 1941 C CA . ARG A 1 244 ? -6.638 0.883 15.311 1.00 94.12 244 ARG A CA 1
ATOM 1942 C C . ARG A 1 244 ? -5.947 0.751 13.946 1.00 94.12 244 ARG A C 1
ATOM 1944 O O . ARG A 1 244 ? -6.630 0.547 12.943 1.00 94.12 244 ARG A O 1
ATOM 1951 N N . PRO A 1 245 ? -4.605 0.842 13.886 1.00 89.31 245 PRO A N 1
ATOM 1952 C CA . PRO A 1 245 ? -3.883 0.624 12.637 1.00 89.31 245 PRO A CA 1
ATOM 1953 C C . PRO A 1 245 ? -4.157 -0.789 12.112 1.00 89.31 245 PRO A C 1
ATOM 1955 O O . PRO A 1 245 ? -4.167 -1.742 12.890 1.00 89.31 245 PRO A O 1
ATOM 1958 N N . ASP A 1 246 ? -4.398 -0.895 10.805 1.00 88.31 246 ASP A N 1
ATOM 1959 C CA . ASP A 1 246 ? -4.691 -2.146 10.090 1.00 88.31 246 ASP A CA 1
ATOM 1960 C C . ASP A 1 246 ? -5.901 -2.939 10.630 1.00 88.31 246 ASP A C 1
ATOM 1962 O O . ASP A 1 246 ? -6.049 -4.129 10.351 1.00 88.31 246 ASP A O 1
ATOM 1966 N N . ALA A 1 247 ? -6.796 -2.294 11.387 1.00 90.56 247 ALA A N 1
ATOM 1967 C CA . ALA A 1 247 ? -7.997 -2.940 11.894 1.00 90.56 247 ALA A CA 1
ATOM 1968 C C . ALA A 1 247 ? -9.114 -2.944 10.847 1.00 90.56 247 ALA A C 1
ATOM 1970 O O . ALA A 1 247 ? -9.616 -1.900 10.433 1.00 90.56 247 ALA A O 1
ATOM 1971 N N . PHE A 1 248 ? -9.547 -4.145 10.474 1.00 94.19 248 PHE A N 1
ATOM 1972 C CA . PHE A 1 248 ? -10.749 -4.366 9.681 1.00 94.19 248 PHE A CA 1
ATOM 1973 C C . PHE A 1 248 ? -11.600 -5.444 10.374 1.00 94.19 248 PHE A C 1
ATOM 1975 O O . PHE A 1 248 ? -11.351 -6.629 10.154 1.00 94.19 248 PHE A O 1
ATOM 1982 N N . PRO A 1 249 ? -12.525 -5.052 11.278 1.00 95.12 249 PRO A N 1
ATOM 1983 C CA . PRO A 1 249 ? -13.340 -5.997 12.038 1.00 95.12 249 PRO A CA 1
ATOM 1984 C C . PRO A 1 249 ? -14.174 -6.907 11.148 1.00 95.12 249 PRO A C 1
ATOM 1986 O O . PRO A 1 249 ? -14.784 -6.440 10.184 1.00 95.12 249 PRO A O 1
ATOM 1989 N N . ASP A 1 250 ? -14.332 -8.155 11.575 1.00 96.19 250 ASP A N 1
ATOM 1990 C CA . ASP A 1 250 ? -15.479 -8.965 11.179 1.00 96.19 250 ASP A CA 1
ATOM 1991 C C . ASP A 1 250 ? -16.662 -8.810 12.165 1.00 96.19 250 ASP A C 1
ATOM 1993 O O . ASP A 1 250 ? -16.622 -8.046 13.137 1.00 96.19 250 ASP A O 1
ATOM 1997 N N . TYR A 1 251 ? -17.756 -9.534 11.914 1.00 96.50 251 TYR A N 1
ATOM 1998 C CA . TYR A 1 251 ? -18.926 -9.528 12.798 1.00 96.50 251 TYR A CA 1
ATOM 1999 C C . TYR A 1 251 ? -18.599 -10.018 14.219 1.00 96.50 251 TYR A C 1
ATOM 2001 O O . TYR A 1 251 ? -19.081 -9.456 15.206 1.00 96.50 251 TYR A O 1
ATOM 2009 N N . SER A 1 252 ? -17.769 -11.054 14.335 1.00 96.50 252 SER A N 1
ATOM 2010 C CA . SER A 1 252 ? -17.415 -11.673 15.613 1.00 96.50 252 SER A CA 1
ATOM 2011 C C . SER A 1 252 ? -16.564 -10.740 16.469 1.00 96.50 252 SER A C 1
ATOM 2013 O O . SER A 1 252 ? -16.743 -10.691 17.688 1.00 96.50 252 SER A O 1
ATOM 2015 N N . ASP A 1 253 ? -15.674 -9.970 15.846 1.00 96.38 253 ASP A N 1
ATOM 2016 C CA . ASP A 1 253 ? -14.857 -8.954 16.498 1.00 96.38 253 ASP A CA 1
ATOM 2017 C C . ASP A 1 253 ? -15.719 -7.861 17.126 1.00 96.38 253 ASP A C 1
ATOM 2019 O O . ASP A 1 253 ? -15.545 -7.535 18.303 1.00 96.38 253 ASP A O 1
ATOM 2023 N N . ILE A 1 254 ? -16.694 -7.344 16.372 1.00 96.56 254 ILE A N 1
ATOM 2024 C CA . ILE A 1 254 ? -17.628 -6.333 16.875 1.00 96.56 254 ILE A CA 1
ATOM 2025 C C . ILE A 1 254 ? -18.508 -6.912 17.983 1.00 96.56 254 ILE A C 1
ATOM 2027 O O . ILE A 1 254 ? -18.656 -6.287 19.033 1.00 96.56 254 ILE A O 1
ATOM 2031 N N . LEU A 1 255 ? -19.035 -8.126 17.813 1.00 95.69 255 LEU A N 1
ATOM 2032 C CA . LEU A 1 255 ? -19.846 -8.785 18.836 1.00 95.69 255 LEU A CA 1
ATOM 2033 C C . LEU A 1 255 ? -19.057 -9.019 20.133 1.00 95.69 255 LEU A C 1
ATOM 2035 O O . LEU A 1 255 ? -19.592 -8.847 21.231 1.00 95.69 255 LEU A O 1
ATOM 2039 N N . ARG A 1 256 ? -17.774 -9.382 20.030 1.00 95.94 256 ARG A N 1
ATOM 2040 C CA . ARG A 1 256 ? -16.866 -9.514 21.177 1.00 95.94 256 ARG A CA 1
ATOM 2041 C C . ARG A 1 256 ? -16.652 -8.171 21.872 1.00 95.94 256 ARG A C 1
ATOM 2043 O O . ARG A 1 256 ? -16.701 -8.122 23.100 1.00 95.94 256 ARG A O 1
ATOM 2050 N N . GLU A 1 257 ? -16.475 -7.095 21.112 1.00 95.69 257 GLU A N 1
ATOM 2051 C CA . GLU A 1 257 ? -16.310 -5.744 21.656 1.00 95.69 257 GLU A CA 1
ATOM 2052 C C . GLU A 1 257 ? -17.586 -5.263 22.376 1.00 95.69 257 GLU A C 1
ATOM 2054 O O . GLU A 1 257 ? -17.508 -4.725 23.483 1.00 95.69 257 GLU A O 1
ATOM 2059 N N . ILE A 1 258 ? -18.770 -5.545 21.815 1.00 95.25 258 ILE A N 1
ATOM 2060 C CA . ILE A 1 258 ? -20.075 -5.256 22.433 1.00 95.25 258 ILE A CA 1
ATOM 2061 C C . ILE A 1 258 ? -20.255 -6.056 23.728 1.00 95.25 258 ILE A C 1
ATOM 2063 O O . ILE A 1 258 ? -20.597 -5.480 24.762 1.00 95.25 258 ILE A O 1
ATOM 2067 N N . ARG A 1 259 ? -19.987 -7.369 23.707 1.00 94.75 259 ARG A N 1
ATOM 2068 C CA . ARG A 1 259 ? -20.058 -8.237 24.897 1.00 94.75 259 ARG A CA 1
ATOM 2069 C C . ARG A 1 259 ? -19.115 -7.763 25.996 1.00 94.75 259 ARG A C 1
ATOM 2071 O O . ARG A 1 259 ? -19.527 -7.658 27.150 1.00 94.75 259 ARG A O 1
ATOM 2078 N N . GLY A 1 260 ? -17.876 -7.436 25.634 1.00 95.06 260 GLY A N 1
ATOM 2079 C CA . GLY A 1 260 ? -16.872 -6.923 26.562 1.00 95.06 260 GLY A CA 1
ATOM 2080 C C . GLY A 1 260 ? -17.288 -5.595 27.193 1.00 95.06 260 GLY A C 1
ATOM 2081 O O . GLY A 1 260 ? -17.173 -5.429 28.408 1.00 95.06 260 GLY A O 1
ATOM 2082 N N . ALA A 1 261 ? -17.823 -4.666 26.398 1.00 95.44 261 ALA A N 1
ATOM 2083 C CA . ALA A 1 261 ? -18.335 -3.392 26.897 1.00 95.44 261 ALA A CA 1
ATOM 2084 C C . ALA A 1 261 ? -19.574 -3.575 27.794 1.00 95.44 261 ALA A C 1
ATOM 2086 O O . ALA A 1 261 ? -19.628 -2.994 28.877 1.00 95.44 261 ALA A O 1
ATOM 2087 N N . SER A 1 262 ? -20.525 -4.424 27.390 1.00 94.62 262 SER A N 1
ATOM 2088 C CA . SER A 1 262 ? -21.732 -4.743 28.165 1.00 94.62 262 SER A CA 1
ATOM 2089 C C . SER A 1 262 ? -21.398 -5.342 29.530 1.00 94.62 262 SER A C 1
ATOM 2091 O O . SER A 1 262 ? -21.913 -4.873 30.544 1.00 94.62 262 SER A O 1
ATOM 2093 N N . ALA A 1 263 ? -20.483 -6.316 29.577 1.00 94.06 263 ALA A N 1
ATOM 2094 C CA . ALA A 1 263 ? -20.052 -6.949 30.820 1.00 94.06 263 ALA A CA 1
ATOM 2095 C C . ALA A 1 263 ? -19.298 -5.968 31.731 1.00 94.06 263 ALA A C 1
ATOM 2097 O O . ALA A 1 263 ? -19.591 -5.878 32.923 1.00 94.06 263 ALA A O 1
ATOM 2098 N N . ARG A 1 264 ? -18.366 -5.183 31.170 1.00 95.44 264 ARG A N 1
ATOM 2099 C CA . ARG A 1 264 ? -17.569 -4.209 31.932 1.00 95.44 264 ARG A CA 1
ATOM 2100 C C . ARG A 1 264 ? -18.433 -3.114 32.559 1.00 95.44 264 ARG A C 1
ATOM 2102 O O . ARG A 1 264 ? -18.174 -2.716 33.689 1.00 95.44 264 ARG A O 1
ATOM 2109 N N . HIS A 1 265 ? -19.443 -2.639 31.835 1.00 93.94 265 HIS A N 1
ATOM 2110 C CA . HIS A 1 265 ? -20.315 -1.549 32.277 1.00 93.94 265 HIS A CA 1
ATOM 2111 C C . HIS A 1 265 ? -21.669 -2.022 32.823 1.00 93.94 265 HIS A C 1
ATOM 2113 O O . HIS A 1 265 ? -22.526 -1.192 33.107 1.00 93.94 265 HIS A O 1
ATOM 2119 N N . ARG A 1 266 ? -21.855 -3.339 32.995 1.00 92.88 266 ARG A N 1
ATOM 2120 C CA . ARG A 1 266 ? -23.075 -3.972 33.525 1.00 92.88 266 ARG A CA 1
ATOM 2121 C C . ARG A 1 266 ? -24.357 -3.484 32.833 1.00 92.88 266 ARG A C 1
ATOM 2123 O O . ARG A 1 266 ? -25.350 -3.191 33.487 1.00 92.88 266 ARG A O 1
ATOM 2130 N N . LEU A 1 267 ? -24.341 -3.424 31.499 1.00 90.44 267 LEU A N 1
ATOM 2131 C CA . LEU A 1 267 ? -25.453 -2.886 30.697 1.00 90.44 267 LEU A CA 1
ATOM 2132 C C . LEU A 1 267 ? -26.673 -3.821 30.613 1.00 90.44 267 LEU A C 1
ATOM 2134 O O . LEU A 1 267 ? -27.712 -3.416 30.100 1.00 90.44 267 LEU A O 1
ATOM 2138 N N . GLY A 1 268 ? -26.552 -5.072 31.071 1.00 88.69 268 GLY A N 1
ATOM 2139 C CA . GLY A 1 268 ? -27.670 -6.022 31.134 1.00 88.69 268 GLY A CA 1
ATOM 2140 C C . GLY A 1 268 ? -28.227 -6.458 29.773 1.00 88.69 268 GLY A C 1
ATOM 2141 O O . GLY A 1 268 ? -29.347 -6.955 29.709 1.00 88.69 268 GLY A O 1
ATOM 2142 N N . LEU A 1 269 ? -27.472 -6.276 28.683 1.00 88.44 269 LEU A N 1
ATOM 2143 C CA . LEU A 1 269 ? -27.924 -6.627 27.335 1.00 88.44 269 LEU A CA 1
ATOM 2144 C C . LEU A 1 269 ? -28.127 -8.140 27.192 1.00 88.44 269 LEU A C 1
ATOM 2146 O O . LEU A 1 269 ? -27.214 -8.923 27.456 1.00 88.44 269 LEU A O 1
ATOM 2150 N N . GLY A 1 270 ? -29.312 -8.557 26.742 1.00 86.12 270 GLY A N 1
ATOM 2151 C CA . GLY A 1 270 ? -29.610 -9.960 26.450 1.00 86.12 270 GLY A CA 1
ATOM 2152 C C . GLY A 1 270 ? -28.997 -10.428 25.125 1.00 86.12 270 GLY A C 1
ATOM 2153 O O . GLY A 1 270 ? -28.726 -9.627 24.235 1.00 86.12 270 GLY A O 1
ATOM 2154 N N . ARG A 1 271 ? -28.836 -11.746 24.932 1.00 86.94 271 ARG A N 1
ATOM 2155 C CA . ARG A 1 271 ? -28.199 -12.324 23.723 1.00 86.94 271 ARG A CA 1
ATOM 2156 C C . ARG A 1 271 ? -28.855 -11.904 22.399 1.00 86.94 271 ARG A C 1
ATOM 2158 O O . ARG A 1 271 ? -28.162 -11.850 21.398 1.00 86.94 271 ARG A O 1
ATOM 2165 N N . ARG A 1 272 ? -30.168 -11.642 22.388 1.00 89.19 272 ARG A N 1
ATOM 2166 C CA . ARG A 1 272 ? -30.910 -11.190 21.192 1.00 89.19 272 ARG A CA 1
ATOM 2167 C C . ARG A 1 272 ? -30.784 -9.686 20.917 1.00 89.19 272 ARG A C 1
ATOM 2169 O O . ARG A 1 272 ? -31.148 -9.250 19.836 1.00 89.19 272 ARG A O 1
ATOM 2176 N N . GLN A 1 273 ? -30.350 -8.904 21.906 1.00 83.19 273 GLN A N 1
ATOM 2177 C CA . GLN A 1 273 ? -30.169 -7.451 21.799 1.00 83.19 273 GLN A CA 1
ATOM 2178 C C . GLN A 1 273 ? -28.737 -7.068 21.395 1.00 83.19 273 GLN A C 1
ATOM 2180 O O . GLN A 1 273 ? -28.501 -5.910 21.056 1.00 83.19 273 GLN A O 1
ATOM 2185 N N . MET A 1 274 ? -27.797 -8.017 21.484 1.00 82.56 274 MET A N 1
ATOM 2186 C CA . MET A 1 274 ? -26.405 -7.885 21.041 1.00 82.56 274 MET A CA 1
ATOM 2187 C C . MET A 1 274 ? -26.255 -8.295 19.581 1.00 82.56 274 MET A C 1
ATOM 2189 O O . MET A 1 274 ? -25.435 -7.652 18.896 1.00 82.56 274 MET A O 1
#